Protein AF-A0A942MN82-F1 (afdb_monomer)

Radius of gyration: 26.05 Å; Cα contacts (8 Å, |Δi|>4): 324; chains: 1; bounding box: 58×43×84 Å

Mean predicted aligned error: 8.63 Å

Nearest PDB structures (foldseek):
  8x61-assembly1_C  TM=4.404E-01  e=5.348E-01  Escherichia coli K-12
  4k1p-assembly7_G  TM=2.004E-01  e=1.431E-02  Bacillus cereus
  6n1l-assembly1_A  TM=4.193E-01  e=3.615E+00  Borreliella burgdorferi B31

Secondary structure (DSSP, 8-state):
-EEEEEEEETTEEEEEEEPPHHHHHHHHHHHHHHHHHHHHHHHHHHHHHHHHHHHHHHHHHHHHHHH-----HHHHHHHHHHHHHHHHHHHHHHHHHHHHHHHHHHHHH-TTSHHHHHHHHHHHHHHHH-HHHHHHHHHHHHHHHT--S-SEEEEEEEEEETTTTEEEEEEEEEEEHHHHHHH--TT-HHHHHHHHTS-SEEEHHHHHHHHHHHHHHHHHHHHHHHHHHHHHHHHHHHHHHHHHGGG-SEEEEEEEEE-TT-TT-EEEEEEE--HHHHHHHHTTS---SSGGGSSSS--

Structure (mmCIF, N/CA/C/O backbone):
data_AF-A0A942MN82-F1
#
_entry.id   AF-A0A942MN82-F1
#
loop_
_atom_site.group_PDB
_atom_site.id
_atom_site.type_symbol
_atom_site.label_atom_id
_atom_site.label_alt_id
_atom_site.label_comp_id
_atom_site.label_asym_id
_atom_site.label_entity_id
_atom_site.label_seq_id
_atom_site.pdbx_PDB_ins_code
_atom_site.Cartn_x
_atom_site.Cartn_y
_atom_site.Cartn_z
_atom_site.occupancy
_atom_site.B_iso_or_equiv
_atom_site.auth_seq_id
_atom_site.auth_comp_id
_atom_site.auth_asym_id
_atom_site.auth_atom_id
_atom_site.pdbx_PDB_model_num
ATOM 1 N N . MET A 1 1 ? 13.467 7.870 -37.249 1.00 67.19 1 MET A N 1
ATOM 2 C CA . MET A 1 1 ? 14.014 8.354 -35.964 1.00 67.19 1 MET A CA 1
ATOM 3 C C . MET A 1 1 ? 14.994 7.306 -35.476 1.00 67.19 1 MET A C 1
ATOM 5 O O . MET A 1 1 ? 14.600 6.149 -35.380 1.00 67.19 1 MET A O 1
ATOM 9 N N . LYS A 1 2 ? 16.257 7.679 -35.279 1.00 83.06 2 LYS A N 1
ATOM 10 C CA . LYS A 1 2 ? 17.297 6.765 -34.803 1.00 83.06 2 LYS A CA 1
ATOM 11 C C . LYS A 1 2 ? 17.498 7.003 -33.301 1.00 83.06 2 LYS A C 1
ATOM 13 O O . LYS A 1 2 ? 17.875 8.121 -32.953 1.00 83.06 2 LYS A O 1
ATOM 18 N N . PRO A 1 3 ? 17.176 6.034 -32.429 1.00 92.00 3 PRO A N 1
ATOM 19 C CA . PRO A 1 3 ? 17.416 6.168 -30.998 1.00 92.00 3 PRO A CA 1
ATOM 20 C C . PRO A 1 3 ? 18.916 6.053 -30.714 1.00 92.00 3 PRO A C 1
ATOM 22 O O . PRO A 1 3 ? 19.574 5.125 -31.185 1.00 92.00 3 PRO A O 1
ATOM 25 N N . VAL A 1 4 ? 19.454 6.998 -29.952 1.00 94.25 4 VAL A N 1
ATOM 26 C CA . VAL A 1 4 ? 20.871 7.069 -29.580 1.00 94.25 4 VAL A CA 1
ATOM 27 C C . VAL A 1 4 ? 20.984 6.981 -28.067 1.00 94.25 4 VAL A C 1
ATOM 29 O O . VAL A 1 4 ? 20.321 7.737 -27.359 1.00 94.25 4 VAL A O 1
ATOM 32 N N . LEU A 1 5 ? 21.823 6.073 -27.572 1.00 95.06 5 LEU A N 1
ATOM 33 C CA . LEU A 1 5 ? 22.223 6.069 -26.170 1.00 95.06 5 LEU A CA 1
ATOM 34 C C . LEU A 1 5 ? 23.139 7.269 -25.925 1.00 95.06 5 LEU A C 1
ATOM 36 O O . LEU A 1 5 ? 24.126 7.450 -26.643 1.00 95.06 5 LEU A O 1
ATOM 40 N N . ALA A 1 6 ? 22.813 8.078 -24.925 1.00 94.50 6 ALA A N 1
ATOM 41 C CA . ALA A 1 6 ? 23.535 9.299 -24.620 1.00 94.50 6 ALA A CA 1
ATOM 42 C C . ALA A 1 6 ? 23.603 9.566 -23.110 1.00 94.50 6 ALA A C 1
ATOM 44 O O . ALA A 1 6 ? 22.870 8.971 -22.319 1.00 94.50 6 ALA A O 1
ATOM 45 N N . ALA A 1 7 ? 24.477 10.489 -22.722 1.00 94.12 7 ALA A N 1
ATOM 46 C CA . ALA A 1 7 ? 24.581 11.014 -21.366 1.00 94.12 7 ALA A CA 1
ATOM 47 C C . ALA A 1 7 ? 24.484 12.545 -21.388 1.00 94.12 7 ALA A C 1
ATOM 49 O O . ALA A 1 7 ? 25.087 13.197 -22.246 1.00 94.12 7 ALA A O 1
ATOM 50 N N . MET A 1 8 ? 23.725 13.120 -20.457 1.00 91.44 8 MET A N 1
ATOM 51 C CA . MET A 1 8 ? 23.617 14.565 -20.271 1.00 91.44 8 MET A CA 1
ATOM 52 C C . MET A 1 8 ? 24.533 15.012 -19.134 1.00 91.44 8 MET A C 1
ATOM 54 O O . MET A 1 8 ? 24.342 14.601 -17.996 1.00 91.44 8 MET A O 1
ATOM 58 N N . CYS A 1 9 ? 25.505 15.878 -19.409 1.00 89.69 9 CYS A N 1
ATOM 59 C CA . CYS A 1 9 ? 26.336 16.483 -18.366 1.00 89.69 9 CYS A CA 1
ATOM 60 C C . CYS A 1 9 ? 26.180 18.005 -18.428 1.00 89.69 9 CYS A C 1
ATOM 62 O O . CYS A 1 9 ? 26.682 18.668 -19.342 1.00 89.69 9 CYS A O 1
ATOM 64 N N . GLY A 1 10 ? 25.437 18.558 -17.467 1.00 86.44 10 GLY A N 1
ATOM 65 C CA . GLY A 1 10 ? 24.999 19.952 -17.498 1.00 86.44 10 GLY A CA 1
ATOM 66 C C . GLY A 1 10 ? 24.069 20.205 -18.686 1.00 86.44 10 GLY A C 1
ATOM 67 O O . GLY A 1 10 ? 22.981 19.644 -18.759 1.00 86.44 10 GLY A O 1
ATOM 68 N N . THR A 1 11 ? 24.501 21.044 -19.628 1.00 85.81 11 THR A N 1
ATOM 69 C CA . THR A 1 11 ? 23.759 21.363 -20.863 1.00 85.81 11 THR A CA 1
ATOM 70 C C . THR A 1 11 ? 24.285 20.629 -22.099 1.00 85.81 11 THR A C 1
ATOM 72 O O . THR A 1 11 ? 23.759 20.820 -23.196 1.00 85.81 11 THR A O 1
ATOM 75 N N . SER A 1 12 ? 25.320 19.800 -21.939 1.00 89.81 12 SER A N 1
ATOM 76 C CA . SER A 1 12 ? 25.977 19.094 -23.038 1.00 89.81 12 SER A CA 1
ATOM 77 C C . SER A 1 12 ? 25.465 17.660 -23.158 1.00 89.81 12 SER A C 1
ATOM 79 O O . SER A 1 12 ? 25.528 16.886 -22.200 1.00 89.81 12 SER A O 1
ATOM 81 N N . LEU A 1 13 ? 25.011 17.299 -24.362 1.00 91.19 13 LEU A N 1
ATOM 82 C CA . LEU A 1 13 ? 24.578 15.948 -24.719 1.00 91.19 13 LEU A CA 1
ATOM 83 C C . LEU A 1 13 ? 25.732 15.178 -25.375 1.00 91.19 13 LEU A C 1
ATOM 85 O O . LEU A 1 13 ? 26.187 15.543 -26.460 1.00 91.19 13 LEU A O 1
ATOM 89 N N . TYR A 1 14 ? 26.158 14.083 -24.751 1.00 92.69 14 TYR A N 1
ATOM 90 C CA . TYR A 1 14 ? 27.215 13.206 -25.254 1.00 92.69 14 TYR A CA 1
ATOM 91 C C . TYR A 1 14 ? 26.609 11.935 -25.844 1.00 92.69 14 TYR A C 1
ATOM 93 O O . TYR A 1 14 ? 26.026 11.122 -25.129 1.00 92.69 14 TYR A O 1
ATOM 101 N N . SER A 1 15 ? 26.737 11.763 -27.161 1.00 92.00 15 SER A N 1
ATOM 102 C CA . SER A 1 15 ? 26.302 10.551 -27.864 1.00 92.00 15 SER A CA 1
ATOM 103 C C . SER A 1 15 ? 27.303 9.417 -27.648 1.00 92.00 15 SER A C 1
ATOM 105 O O . SER A 1 15 ? 28.488 9.589 -27.924 1.00 92.00 15 SER A O 1
ATOM 107 N N . ILE A 1 16 ? 26.817 8.245 -27.238 1.00 93.44 16 ILE A N 1
ATOM 108 C CA . ILE A 1 16 ? 27.633 7.037 -27.056 1.00 93.44 16 ILE A CA 1
ATOM 109 C C . ILE A 1 16 ? 27.555 6.170 -28.313 1.00 93.44 16 ILE A C 1
ATOM 111 O O . ILE A 1 16 ? 28.565 5.949 -28.978 1.00 93.44 16 ILE A O 1
ATOM 115 N N . ARG A 1 17 ? 26.349 5.709 -28.677 1.00 94.50 17 ARG A N 1
ATOM 116 C CA . ARG A 1 17 ? 26.107 4.930 -29.904 1.00 94.50 17 ARG A CA 1
ATOM 117 C C . ARG A 1 17 ? 24.635 4.906 -30.310 1.00 94.50 17 ARG A C 1
ATOM 119 O O . ARG A 1 17 ? 23.745 5.091 -29.481 1.00 94.50 17 ARG A O 1
ATOM 126 N N . GLU A 1 18 ? 24.378 4.598 -31.580 1.00 94.06 18 GLU A N 1
ATOM 127 C CA . GLU A 1 18 ? 23.032 4.250 -32.050 1.00 94.06 18 GLU A CA 1
ATOM 128 C C . GLU A 1 18 ? 22.574 2.920 -31.416 1.00 94.06 18 GLU A C 1
ATOM 130 O O . GLU A 1 18 ? 23.350 1.963 -31.307 1.00 94.06 18 GLU A O 1
ATOM 135 N N . LEU A 1 19 ? 21.308 2.857 -30.996 1.00 93.75 19 LEU A N 1
ATOM 136 C CA . LEU A 1 19 ? 20.673 1.626 -30.532 1.00 93.75 19 LEU A CA 1
ATOM 137 C C . LEU A 1 19 ? 20.061 0.875 -31.712 1.00 93.75 19 LEU A C 1
ATOM 139 O O . LEU A 1 19 ? 19.331 1.450 -32.528 1.00 93.75 19 LEU A O 1
ATOM 143 N N . ALA A 1 20 ? 20.295 -0.436 -31.768 1.00 93.56 20 ALA A N 1
ATOM 144 C CA . ALA A 1 20 ? 19.589 -1.288 -32.713 1.00 93.56 20 ALA A CA 1
ATOM 145 C C . ALA A 1 20 ? 18.075 -1.268 -32.430 1.00 93.56 20 ALA A C 1
ATOM 147 O O . ALA A 1 20 ? 17.625 -1.044 -31.304 1.00 93.56 20 ALA A O 1
ATOM 148 N N . LYS A 1 21 ? 17.253 -1.554 -33.446 1.00 90.81 21 LYS A N 1
ATOM 149 C CA . LYS A 1 21 ? 15.786 -1.553 -33.299 1.00 90.81 21 LYS A CA 1
ATOM 150 C C . LYS A 1 21 ? 15.307 -2.505 -32.191 1.00 90.81 21 LYS A C 1
ATOM 152 O O . LYS A 1 21 ? 14.389 -2.170 -31.445 1.00 90.81 21 LYS A O 1
ATOM 157 N N . GLU A 1 22 ? 15.928 -3.674 -32.084 1.00 91.62 22 GLU A N 1
ATOM 158 C CA . GLU A 1 22 ? 15.616 -4.696 -31.074 1.00 91.62 22 GLU A CA 1
ATOM 159 C C . GLU A 1 22 ? 16.025 -4.256 -29.662 1.00 91.62 22 GLU A C 1
ATOM 161 O O . GLU A 1 22 ? 15.260 -4.429 -28.711 1.00 91.62 22 GLU A O 1
ATOM 166 N N . GLU A 1 23 ? 17.190 -3.613 -29.538 1.00 93.31 23 GLU A N 1
ATOM 167 C CA . GLU A 1 23 ? 17.664 -2.999 -28.296 1.00 93.31 23 GLU A CA 1
ATOM 168 C C . GLU A 1 23 ? 16.694 -1.918 -27.821 1.00 93.31 23 GLU A C 1
ATOM 170 O O . GLU A 1 23 ? 16.223 -1.962 -26.687 1.00 93.31 23 GLU A O 1
ATOM 175 N N . TYR A 1 24 ? 16.327 -0.990 -28.709 1.00 92.50 24 TYR A N 1
ATOM 176 C CA . TYR A 1 24 ? 15.387 0.072 -28.373 1.00 92.50 24 TYR A CA 1
ATOM 177 C C . TYR A 1 24 ? 14.018 -0.488 -27.974 1.00 92.50 24 TYR A C 1
ATOM 179 O O . TYR A 1 24 ? 13.467 -0.075 -26.962 1.00 92.50 24 TYR A O 1
ATOM 187 N N . THR A 1 25 ? 13.510 -1.494 -28.695 1.00 91.62 25 THR A N 1
ATOM 188 C CA . THR A 1 25 ? 12.233 -2.153 -28.360 1.00 91.62 25 THR A CA 1
ATOM 189 C C . THR A 1 25 ? 12.278 -2.807 -26.976 1.00 91.62 25 THR A C 1
ATOM 191 O O . THR A 1 25 ? 11.337 -2.679 -26.190 1.00 91.62 25 THR A O 1
ATOM 194 N N . THR A 1 26 ? 13.378 -3.491 -26.651 1.00 91.75 26 THR A N 1
ATOM 195 C CA . THR A 1 26 ? 13.582 -4.112 -25.334 1.00 91.75 26 THR A CA 1
ATOM 196 C C . THR A 1 26 ? 13.618 -3.055 -24.231 1.00 91.75 26 THR A C 1
ATOM 198 O O . THR A 1 26 ? 12.953 -3.218 -23.206 1.00 91.75 26 THR A O 1
ATOM 201 N N . LEU A 1 27 ? 14.331 -1.947 -24.460 1.00 92.31 27 LEU A N 1
ATOM 202 C CA . LEU A 1 27 ? 14.427 -0.832 -23.519 1.00 92.31 27 LEU A CA 1
ATOM 203 C C . LEU A 1 27 ? 13.065 -0.189 -23.252 1.00 92.31 27 LEU A C 1
ATOM 205 O O . LEU A 1 27 ? 12.659 -0.065 -22.099 1.00 92.31 27 LEU A O 1
ATOM 209 N N . THR A 1 28 ? 12.340 0.183 -24.309 1.00 91.75 28 THR A N 1
ATOM 210 C CA . THR A 1 28 ? 11.045 0.863 -24.183 1.00 91.75 28 THR A CA 1
ATOM 211 C C . THR A 1 28 ? 10.010 -0.023 -23.502 1.00 91.75 28 THR A C 1
ATOM 213 O O . THR A 1 28 ? 9.217 0.460 -22.696 1.00 91.75 28 THR A O 1
ATOM 216 N N . ASN A 1 29 ? 10.040 -1.334 -23.767 1.00 91.69 29 ASN A N 1
ATOM 217 C CA . ASN A 1 29 ? 9.180 -2.287 -23.070 1.00 91.69 29 ASN A CA 1
ATOM 218 C C . ASN A 1 29 ? 9.526 -2.358 -21.578 1.00 91.69 29 ASN A C 1
ATOM 220 O O . ASN A 1 29 ? 8.621 -2.334 -20.746 1.00 91.69 29 ASN A O 1
ATOM 224 N N . ALA A 1 30 ? 10.814 -2.398 -21.227 1.00 91.88 30 ALA A N 1
ATOM 225 C CA . ALA A 1 30 ? 11.244 -2.384 -19.833 1.00 91.88 30 ALA A CA 1
ATOM 226 C C . ALA A 1 30 ? 10.832 -1.081 -19.122 1.00 91.88 30 ALA A C 1
ATOM 228 O O . ALA A 1 30 ? 10.284 -1.139 -18.023 1.00 91.88 30 ALA A O 1
ATOM 229 N N . PHE A 1 31 ? 11.007 0.080 -19.763 1.00 93.31 31 PHE A N 1
ATOM 230 C CA . PHE A 1 31 ? 10.575 1.378 -19.225 1.00 93.31 31 PHE A CA 1
ATOM 231 C C . PHE A 1 31 ? 9.069 1.423 -18.991 1.00 93.31 31 PHE A C 1
ATOM 233 O O . PHE A 1 31 ? 8.622 1.820 -17.915 1.00 93.31 31 PHE A O 1
ATOM 240 N N . TYR A 1 32 ? 8.284 0.966 -19.968 1.00 91.19 32 TYR A N 1
ATOM 241 C CA . TYR A 1 32 ? 6.833 0.906 -19.849 1.00 91.19 32 TYR A CA 1
ATOM 242 C C . TYR A 1 32 ? 6.396 0.082 -18.632 1.00 91.19 32 TYR A C 1
ATOM 244 O O . TYR A 1 32 ? 5.573 0.537 -17.837 1.00 91.19 32 TYR A O 1
ATOM 252 N N . GLN A 1 33 ? 6.970 -1.109 -18.449 1.00 89.50 33 GLN A N 1
ATOM 253 C CA . GLN A 1 33 ? 6.604 -1.964 -17.322 1.00 89.50 33 GLN A CA 1
ATOM 254 C C . GLN A 1 33 ? 7.101 -1.418 -15.976 1.00 89.50 33 GLN A C 1
ATOM 256 O O . GLN A 1 33 ? 6.374 -1.515 -14.990 1.00 89.50 33 GLN A O 1
ATOM 261 N N . LEU A 1 34 ? 8.288 -0.800 -15.926 1.00 90.31 34 LEU A N 1
ATOM 262 C CA . LEU A 1 34 ? 8.795 -0.130 -14.721 1.00 90.31 34 LEU A CA 1
ATOM 263 C C . LEU A 1 34 ? 7.891 1.029 -14.292 1.00 90.31 34 LEU A C 1
ATOM 265 O O . LEU A 1 34 ? 7.562 1.142 -13.114 1.00 90.31 34 LEU A O 1
ATOM 269 N N . ASN A 1 35 ? 7.450 1.859 -15.239 1.00 89.75 35 ASN A N 1
ATOM 270 C CA . ASN A 1 35 ? 6.532 2.965 -14.961 1.00 89.75 35 ASN A CA 1
ATOM 271 C C . ASN A 1 35 ? 5.178 2.450 -14.469 1.00 89.75 35 ASN A C 1
ATOM 273 O O . ASN A 1 35 ? 4.682 2.903 -13.442 1.00 89.75 35 ASN A O 1
ATOM 277 N N . LYS A 1 36 ? 4.628 1.430 -15.136 1.00 88.56 36 LYS A N 1
ATOM 278 C CA . LYS A 1 36 ? 3.383 0.782 -14.710 1.00 88.56 36 LYS A CA 1
ATOM 279 C C . LYS A 1 36 ? 3.500 0.173 -13.306 1.00 88.56 36 LYS A C 1
ATOM 281 O O . LYS A 1 36 ? 2.562 0.249 -12.512 1.00 88.56 36 LYS A O 1
ATOM 286 N N . PHE A 1 37 ? 4.645 -0.426 -12.980 1.00 88.81 37 PHE A N 1
ATOM 287 C CA . PHE A 1 37 ? 4.924 -0.905 -11.630 1.00 88.81 37 PHE A CA 1
ATOM 288 C C . PHE A 1 37 ? 4.971 0.251 -10.623 1.00 88.81 37 PHE A C 1
ATOM 290 O O . PHE A 1 37 ? 4.304 0.173 -9.592 1.00 88.81 37 PHE A O 1
ATOM 297 N N . ALA A 1 38 ? 5.689 1.333 -10.918 1.00 88.94 38 ALA A N 1
ATOM 298 C CA . ALA A 1 38 ? 5.777 2.494 -10.035 1.00 88.94 38 ALA A CA 1
ATOM 299 C C . ALA A 1 38 ? 4.403 3.130 -9.768 1.00 88.94 38 ALA A C 1
ATOM 301 O O . ALA A 1 38 ? 4.077 3.414 -8.616 1.00 88.94 38 ALA A O 1
ATOM 302 N N . GLU A 1 39 ? 3.558 3.254 -10.795 1.00 88.62 39 GLU A N 1
ATOM 303 C CA . GLU A 1 39 ? 2.157 3.673 -10.654 1.00 88.62 39 GLU A CA 1
ATOM 304 C C . GLU A 1 39 ? 1.387 2.746 -9.704 1.00 88.62 39 GLU A C 1
ATOM 306 O O . GLU A 1 39 ? 0.703 3.210 -8.794 1.00 88.62 39 GLU A O 1
ATOM 311 N N . SER A 1 40 ? 1.550 1.424 -9.841 1.00 85.44 40 SER A N 1
ATOM 312 C CA . SER A 1 40 ? 0.894 0.463 -8.940 1.00 85.44 40 SER A CA 1
ATOM 313 C C . SER A 1 40 ? 1.358 0.584 -7.481 1.00 85.44 40 SER A C 1
ATOM 315 O O . SER A 1 40 ? 0.578 0.347 -6.559 1.00 85.44 40 SER A O 1
ATOM 317 N N . GLN A 1 41 ? 2.608 1.003 -7.253 1.00 90.88 41 GLN A N 1
ATOM 318 C CA . GLN A 1 41 ? 3.170 1.187 -5.914 1.00 90.88 41 GLN A CA 1
ATOM 319 C C . GLN A 1 41 ? 2.646 2.438 -5.202 1.00 90.88 41 GLN A C 1
ATOM 321 O O . GLN A 1 41 ? 2.760 2.515 -3.977 1.00 90.88 41 GLN A O 1
ATOM 326 N N . GLN A 1 42 ? 2.036 3.389 -5.915 1.00 92.94 42 GLN A N 1
ATOM 327 C CA . GLN A 1 42 ? 1.467 4.593 -5.303 1.00 92.94 42 GLN A CA 1
ATOM 328 C C . GLN A 1 42 ? 0.395 4.245 -4.266 1.00 92.94 42 GLN A C 1
ATOM 330 O O . GLN A 1 42 ? 0.380 4.822 -3.184 1.00 92.94 42 GLN A O 1
ATOM 335 N N . LEU A 1 43 ? -0.458 3.251 -4.539 1.00 95.31 43 LEU A N 1
ATOM 336 C CA . LEU A 1 43 ? -1.487 2.823 -3.585 1.00 95.31 43 LEU A CA 1
ATOM 337 C C . LEU A 1 43 ? -0.878 2.232 -2.312 1.00 95.31 43 LEU A C 1
ATOM 339 O O . LEU A 1 43 ? -1.328 2.554 -1.217 1.00 95.31 43 LEU A O 1
ATOM 343 N N . TYR A 1 44 ? 0.180 1.428 -2.437 1.00 96.00 44 TYR A N 1
ATOM 344 C CA . TYR A 1 44 ? 0.921 0.931 -1.278 1.00 96.00 44 TYR A CA 1
ATOM 345 C C . TYR A 1 44 ? 1.554 2.078 -0.473 1.00 96.00 44 TYR A C 1
ATOM 347 O O . TYR A 1 44 ? 1.463 2.104 0.754 1.00 96.00 44 TYR A O 1
ATOM 355 N N . GLN A 1 45 ? 2.155 3.064 -1.148 1.00 95.56 45 GLN A N 1
ATOM 356 C CA . GLN A 1 45 ? 2.701 4.250 -0.483 1.00 95.56 45 GLN A CA 1
ATOM 357 C C . GLN A 1 45 ? 1.609 5.042 0.244 1.00 95.56 45 GLN A C 1
ATOM 359 O O . GLN A 1 45 ? 1.819 5.456 1.379 1.00 95.56 45 GLN A O 1
ATOM 364 N N . MET A 1 46 ? 0.428 5.201 -0.358 1.00 97.62 46 MET A N 1
ATOM 365 C CA . MET A 1 46 ? -0.709 5.853 0.292 1.00 97.62 46 MET A CA 1
ATOM 366 C C . MET A 1 46 ? -1.189 5.080 1.526 1.00 97.62 46 MET A C 1
ATOM 368 O O . MET A 1 46 ? -1.512 5.713 2.530 1.00 97.62 46 MET A O 1
ATOM 372 N N . VAL A 1 47 ? -1.206 3.739 1.500 1.00 97.75 47 VAL A N 1
ATOM 373 C CA . VAL A 1 47 ? -1.474 2.938 2.709 1.00 97.75 47 VAL A CA 1
ATOM 374 C C . VAL A 1 47 ? -0.466 3.281 3.799 1.00 97.75 47 VAL A C 1
ATOM 376 O O . VAL A 1 47 ? -0.871 3.592 4.918 1.00 97.75 47 VAL A O 1
ATOM 379 N N . LYS A 1 48 ? 0.830 3.264 3.467 1.00 97.44 48 LYS A N 1
ATOM 380 C CA . LYS A 1 48 ? 1.896 3.550 4.427 1.00 97.44 48 LYS A CA 1
ATOM 381 C C . LYS A 1 48 ? 1.770 4.957 5.016 1.00 97.44 48 LYS A C 1
ATOM 383 O O . LYS A 1 48 ? 1.812 5.099 6.226 1.00 97.44 48 LYS A O 1
ATOM 388 N N . LEU A 1 49 ? 1.524 5.971 4.187 1.00 98.19 49 LEU A N 1
ATOM 389 C CA . LEU A 1 49 ? 1.321 7.348 4.650 1.00 98.19 49 LEU A CA 1
ATOM 390 C C . LEU A 1 49 ? 0.126 7.471 5.605 1.00 98.19 49 LEU A C 1
ATOM 392 O O . LEU A 1 49 ? 0.206 8.190 6.594 1.00 98.19 49 LEU A O 1
ATOM 396 N N . ASN A 1 50 ? -0.975 6.761 5.339 1.00 98.25 50 ASN A N 1
ATOM 397 C CA . ASN A 1 50 ? -2.128 6.761 6.244 1.00 98.25 50 ASN A CA 1
ATOM 398 C C . ASN A 1 50 ? -1.831 6.028 7.554 1.00 98.25 50 ASN A C 1
ATOM 400 O O . ASN A 1 50 ? -2.265 6.472 8.614 1.00 98.25 50 ASN A O 1
ATOM 404 N N . TYR A 1 51 ? -1.087 4.926 7.490 1.00 97.94 51 TYR A N 1
ATOM 405 C CA . TYR A 1 51 ? -0.619 4.218 8.674 1.00 97.94 51 TYR A CA 1
ATOM 406 C C . TYR A 1 51 ? 0.302 5.098 9.530 1.00 97.94 51 TYR A C 1
ATOM 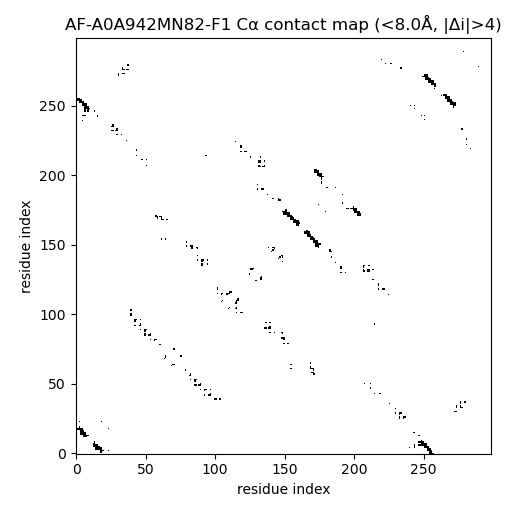408 O O . TYR A 1 51 ? 0.044 5.263 10.722 1.00 97.94 51 TYR A O 1
ATOM 416 N N . ASP A 1 52 ? 1.320 5.706 8.919 1.00 97.56 52 ASP A N 1
ATOM 417 C CA . ASP A 1 52 ? 2.278 6.589 9.588 1.00 97.56 52 ASP A CA 1
ATOM 418 C C . ASP A 1 52 ? 1.545 7.782 10.222 1.00 97.56 52 ASP A C 1
ATOM 420 O O . ASP A 1 52 ? 1.752 8.068 11.399 1.00 97.56 52 ASP A O 1
ATOM 424 N N . ALA A 1 53 ? 0.583 8.387 9.515 1.00 97.69 53 ALA A N 1
ATOM 425 C CA . ALA A 1 53 ? -0.235 9.475 10.051 1.00 97.69 53 ALA A CA 1
ATOM 426 C C . ALA A 1 53 ? -1.052 9.067 11.293 1.00 97.69 53 ALA A C 1
ATOM 428 O O . ALA A 1 53 ? -1.188 9.864 12.222 1.00 97.69 53 ALA A O 1
ATOM 429 N N . ILE A 1 54 ? -1.573 7.831 11.352 1.00 95.38 54 ILE A N 1
ATOM 430 C CA . ILE A 1 54 ? -2.225 7.309 12.566 1.00 95.38 54 ILE A CA 1
ATOM 431 C C . ILE A 1 54 ? -1.211 7.239 13.710 1.00 95.38 54 ILE A C 1
ATOM 433 O O . ILE A 1 54 ? -1.493 7.740 14.797 1.00 95.38 54 ILE A O 1
ATOM 437 N N . GLN A 1 55 ? -0.033 6.652 13.482 1.00 94.12 55 GLN A N 1
ATOM 438 C CA . GLN A 1 55 ? 0.987 6.518 14.529 1.00 94.12 55 GLN A CA 1
ATOM 439 C C . GLN A 1 55 ? 1.459 7.887 15.034 1.00 94.12 55 GLN A C 1
ATOM 441 O O . GLN A 1 55 ? 1.516 8.120 16.242 1.00 94.12 55 GLN A O 1
ATOM 446 N N . GLU A 1 56 ? 1.736 8.814 14.118 1.00 94.69 56 GLU A N 1
ATOM 447 C CA . GLU A 1 56 ? 2.138 10.185 14.426 1.00 94.69 56 GLU A CA 1
ATOM 448 C C . GLU A 1 56 ? 1.070 10.917 15.238 1.00 94.69 56 GLU A C 1
ATOM 450 O O . GLU A 1 56 ? 1.399 11.567 16.231 1.00 94.69 56 GLU A O 1
ATOM 455 N N . ALA A 1 57 ? -0.210 10.783 14.875 1.00 93.50 57 ALA A N 1
ATOM 456 C CA . ALA A 1 57 ? -1.307 11.382 15.627 1.00 93.50 57 ALA A CA 1
ATOM 457 C C . ALA A 1 57 ? -1.398 10.811 17.049 1.00 93.50 57 ALA A C 1
ATOM 459 O O . ALA A 1 57 ? -1.519 11.573 18.012 1.00 93.50 57 ALA A O 1
ATOM 460 N N . LEU A 1 58 ? -1.279 9.489 17.206 1.00 90.88 58 LEU A N 1
ATOM 461 C CA . LEU A 1 58 ? -1.326 8.848 18.520 1.00 90.88 58 LEU A CA 1
ATOM 462 C C . LEU A 1 58 ? -0.169 9.297 19.418 1.00 90.88 58 LEU A C 1
ATOM 464 O O . LEU A 1 58 ? -0.393 9.649 20.578 1.00 90.88 58 LEU A O 1
ATOM 468 N N . ILE A 1 59 ? 1.049 9.355 18.873 1.00 89.81 59 ILE A N 1
ATOM 469 C CA . ILE A 1 59 ? 2.237 9.850 19.581 1.00 89.81 59 ILE A CA 1
ATOM 470 C C . ILE A 1 59 ? 2.065 11.327 19.940 1.00 89.81 59 ILE A C 1
ATOM 472 O O . ILE A 1 59 ? 2.272 11.707 21.092 1.00 89.81 59 ILE A O 1
ATOM 476 N N . LYS A 1 60 ? 1.641 12.161 18.985 1.00 90.94 60 LYS A N 1
ATOM 477 C CA . LYS A 1 60 ? 1.400 13.595 19.190 1.00 90.94 60 LYS A CA 1
ATOM 478 C C . LYS A 1 60 ? 0.441 13.831 20.351 1.00 90.94 60 LYS A C 1
ATOM 480 O O . LYS A 1 60 ? 0.746 14.621 21.242 1.00 90.94 60 LYS A O 1
ATOM 485 N N . TYR A 1 61 ? -0.704 13.156 20.363 1.00 90.00 61 TYR A N 1
ATOM 486 C CA . TYR A 1 61 ? -1.697 13.332 21.420 1.00 90.00 61 TYR A CA 1
ATOM 487 C C . TYR A 1 61 ? -1.237 12.796 22.767 1.00 90.00 61 TYR A C 1
ATOM 489 O O . TYR A 1 61 ? -1.523 13.405 23.799 1.00 90.00 61 TYR A O 1
ATOM 497 N N . CYS A 1 62 ? -0.467 11.712 22.755 1.00 86.50 62 CYS A N 1
ATOM 498 C CA . CYS A 1 62 ? 0.180 11.198 23.944 1.00 86.50 62 CYS A CA 1
ATOM 499 C C . CYS A 1 62 ? 1.140 12.237 24.551 1.00 86.50 62 CYS A C 1
ATOM 501 O O . CYS A 1 62 ? 0.973 12.611 25.709 1.00 86.50 62 CYS A O 1
ATOM 503 N N . VAL A 1 63 ? 2.051 12.808 23.752 1.00 85.19 63 VAL A N 1
ATOM 504 C CA . VAL A 1 63 ? 2.990 13.863 24.184 1.00 85.19 63 VAL A CA 1
ATOM 505 C C . VAL A 1 63 ? 2.254 15.096 24.706 1.00 85.19 63 VAL A C 1
ATOM 507 O O . VAL A 1 63 ? 2.607 15.637 25.755 1.00 85.19 63 VAL A O 1
ATOM 510 N N . GLN A 1 64 ? 1.203 15.534 24.011 1.00 85.81 64 GLN A N 1
ATOM 511 C CA . GLN A 1 64 ? 0.398 16.664 24.469 1.00 85.81 64 GLN A CA 1
ATOM 512 C C . GLN A 1 64 ? -0.254 16.375 25.828 1.00 85.81 64 GLN A C 1
ATOM 514 O O . GLN A 1 64 ? -0.392 17.287 26.645 1.00 85.81 64 GLN A O 1
ATOM 519 N N . TYR A 1 65 ? -0.696 15.140 26.085 1.00 82.88 65 TYR A N 1
ATOM 520 C CA . TYR A 1 65 ? -1.260 14.758 27.383 1.00 82.88 65 TYR A CA 1
ATOM 521 C C . TYR A 1 65 ? -0.205 14.788 28.496 1.00 82.88 65 TYR A C 1
ATOM 523 O O . TYR A 1 65 ? -0.497 15.239 29.601 1.00 82.88 65 TYR A O 1
ATOM 531 N N . CYS A 1 66 ? 1.037 14.391 28.205 1.00 80.38 66 CYS A N 1
ATOM 532 C CA . CYS A 1 66 ? 2.150 14.498 29.157 1.00 80.38 66 CYS A CA 1
ATOM 533 C C . CYS A 1 66 ? 2.419 15.947 29.574 1.00 80.38 66 CYS A C 1
ATOM 535 O O . CYS A 1 66 ? 2.709 16.219 30.735 1.00 80.38 66 CYS A O 1
ATOM 537 N N . GLN A 1 67 ? 2.350 16.870 28.613 1.00 82.88 67 GLN A N 1
ATOM 538 C CA . GLN A 1 67 ? 2.626 18.292 28.833 1.00 82.88 67 GLN A CA 1
ATOM 539 C C . GLN A 1 67 ? 1.480 19.002 29.558 1.00 82.88 67 GLN A C 1
ATOM 541 O O . GLN A 1 67 ? 1.713 19.923 30.338 1.00 82.88 67 GLN A O 1
ATOM 546 N N . ASN A 1 68 ? 0.245 18.580 29.296 1.00 81.31 68 ASN A N 1
ATOM 547 C CA . ASN A 1 68 ? -0.943 19.085 29.959 1.00 81.31 68 ASN A CA 1
ATOM 548 C C . ASN A 1 68 ? -1.957 17.949 30.109 1.00 81.31 68 ASN A C 1
ATOM 550 O O . ASN A 1 68 ? -2.617 17.571 29.137 1.00 81.31 68 ASN A O 1
ATOM 554 N N . SER A 1 69 ? -2.099 17.441 31.332 1.00 77.62 69 SER A N 1
ATOM 555 C CA . SER A 1 69 ? -3.017 16.347 31.656 1.00 77.62 69 SER A CA 1
ATOM 556 C C . SER A 1 69 ? -4.483 16.782 31.725 1.00 77.62 69 SER A C 1
ATOM 558 O O . SER A 1 69 ? -5.363 15.930 31.850 1.00 77.62 69 SER A O 1
ATOM 560 N N . VAL A 1 70 ? -4.775 18.086 31.625 1.00 80.06 70 VAL A N 1
ATOM 561 C CA . VAL A 1 70 ? -6.152 18.577 31.544 1.00 80.06 70 VAL A CA 1
ATOM 562 C C . VAL A 1 70 ? -6.746 18.160 30.200 1.00 80.06 70 VAL A C 1
ATOM 564 O O . VAL A 1 70 ? -6.343 18.633 29.132 1.00 80.06 70 VAL A O 1
ATOM 567 N N . MET A 1 71 ? -7.719 17.256 30.276 1.00 75.25 71 MET A N 1
ATOM 568 C CA . MET A 1 71 ? -8.522 16.797 29.150 1.00 75.25 71 MET A CA 1
ATOM 569 C C . MET A 1 71 ? -9.894 17.451 29.238 1.00 75.25 71 MET A C 1
ATOM 571 O O . MET A 1 71 ? -10.797 16.940 29.898 1.00 75.25 71 MET A O 1
ATOM 575 N N . ASP A 1 72 ? -10.028 18.618 28.612 1.00 84.44 72 ASP A N 1
ATOM 576 C CA . ASP A 1 72 ? -11.335 19.226 28.414 1.00 84.44 72 ASP A CA 1
ATOM 577 C C . ASP A 1 72 ? -12.080 18.556 27.251 1.00 84.44 72 ASP A C 1
ATOM 579 O O . ASP A 1 72 ? -11.508 17.844 26.417 1.00 84.44 72 ASP A O 1
ATOM 583 N N . TRP A 1 73 ? -13.395 18.759 27.228 1.00 84.69 73 TRP A N 1
ATOM 584 C CA . TRP A 1 73 ? -14.253 18.157 26.216 1.00 84.69 73 TRP A CA 1
ATOM 585 C C . TRP A 1 73 ? -13.849 18.529 24.775 1.00 84.69 73 TRP A C 1
ATOM 587 O O . TRP A 1 73 ? -13.711 17.610 23.967 1.00 84.69 73 TRP A O 1
ATOM 597 N N . PRO A 1 74 ? -13.568 19.808 24.435 1.00 89.62 74 PRO A N 1
ATOM 598 C CA . PRO A 1 74 ? -13.158 20.178 23.078 1.00 89.62 74 PRO A CA 1
ATOM 599 C C . PRO A 1 74 ? -11.891 19.462 22.600 1.00 89.62 74 PRO A C 1
ATOM 601 O O . PRO A 1 74 ? -11.804 19.048 21.443 1.00 89.62 74 PRO A O 1
ATOM 604 N N . ARG A 1 75 ? -10.900 19.284 23.482 1.00 86.12 75 ARG A N 1
ATOM 605 C CA . ARG A 1 75 ? -9.670 18.566 23.147 1.00 86.12 75 ARG A CA 1
ATOM 606 C C . ARG A 1 75 ? -9.925 17.086 22.901 1.00 86.12 75 ARG A C 1
ATOM 608 O O . ARG A 1 75 ? -9.403 16.544 21.928 1.00 86.12 75 ARG A O 1
ATOM 615 N N . ILE A 1 76 ? -10.725 16.446 23.756 1.00 85.25 76 ILE A N 1
ATOM 616 C CA . ILE A 1 76 ? -11.131 15.047 23.579 1.00 85.25 76 ILE A CA 1
ATOM 617 C C . ILE A 1 76 ? -11.855 14.889 22.238 1.00 85.25 76 ILE A C 1
ATOM 619 O O . ILE A 1 76 ? -11.472 14.044 21.432 1.00 85.25 76 ILE A O 1
ATOM 623 N N . GLU A 1 77 ? -12.846 15.735 21.961 1.00 88.62 77 GLU A N 1
ATOM 624 C CA . GLU A 1 77 ? -13.627 15.699 20.724 1.00 88.62 77 GLU A CA 1
ATOM 625 C C . GLU A 1 77 ? -12.741 15.856 19.480 1.00 88.62 77 GLU A C 1
ATOM 627 O O . GLU A 1 77 ? -12.846 15.067 18.538 1.00 88.62 77 GLU A O 1
ATOM 632 N N . HIS A 1 78 ? -11.795 16.801 19.501 1.00 90.94 78 HIS A N 1
ATOM 633 C CA . HIS A 1 78 ? -10.830 16.965 18.415 1.00 90.94 78 HIS A CA 1
ATOM 634 C C . HIS A 1 78 ? -9.957 15.714 18.225 1.00 90.94 78 HIS A C 1
ATOM 636 O O . HIS A 1 78 ? -9.705 15.305 17.090 1.00 90.94 78 HIS A O 1
ATOM 642 N N . MET A 1 79 ? -9.473 15.103 19.311 1.00 90.56 79 MET A N 1
ATOM 643 C CA . MET A 1 79 ? -8.682 13.868 19.243 1.00 90.56 79 MET A CA 1
ATOM 644 C C . MET A 1 79 ? -9.487 12.724 18.621 1.00 90.56 79 MET A C 1
ATOM 646 O O . MET A 1 79 ? -8.996 12.048 17.719 1.00 90.56 79 MET A O 1
ATOM 650 N N . PHE A 1 80 ? -10.735 12.536 19.057 1.00 90.25 80 PHE A N 1
ATOM 651 C CA . PHE A 1 80 ? -11.629 11.527 18.491 1.00 90.25 80 PHE A CA 1
ATOM 652 C C . PHE A 1 80 ? -11.882 11.756 17.004 1.00 90.25 80 PHE A C 1
ATOM 654 O O . PHE A 1 80 ? -11.827 10.801 16.229 1.00 90.25 80 PHE A O 1
ATOM 661 N N . LEU A 1 81 ? -12.155 12.997 16.596 1.00 92.62 81 LEU A N 1
ATOM 662 C CA . LEU A 1 81 ? -12.421 13.328 15.199 1.00 92.62 81 LEU A CA 1
ATOM 663 C C . LEU A 1 81 ? -11.207 13.037 14.308 1.00 92.62 81 LEU A C 1
ATOM 665 O O . LEU A 1 81 ? -11.359 12.416 13.255 1.00 92.62 81 LEU A O 1
ATOM 669 N N . ASP A 1 82 ? -10.010 13.452 14.730 1.00 95.06 82 ASP A N 1
ATOM 670 C CA . ASP A 1 82 ? -8.791 13.253 13.944 1.00 95.06 82 ASP A CA 1
ATOM 671 C C . ASP A 1 82 ? -8.439 11.764 13.818 1.00 95.06 82 ASP A C 1
ATOM 673 O O . ASP A 1 82 ? -8.254 11.259 12.710 1.00 95.06 82 ASP A O 1
ATOM 677 N N . VAL A 1 83 ? -8.448 11.022 14.933 1.00 93.38 83 VAL A N 1
ATOM 678 C CA . VAL A 1 83 ? -8.151 9.580 14.920 1.00 93.38 83 VAL A CA 1
ATOM 679 C C . VAL A 1 83 ? -9.178 8.817 14.076 1.00 93.38 83 VAL A C 1
ATOM 681 O O . VAL A 1 83 ? -8.787 7.987 13.255 1.00 93.38 83 VAL A O 1
ATOM 684 N N . ASN A 1 84 ? -10.475 9.125 14.199 1.00 92.75 84 ASN A N 1
ATOM 685 C CA . ASN A 1 84 ? -11.512 8.518 13.358 1.00 92.75 84 ASN A CA 1
ATOM 686 C C . ASN A 1 84 ? -11.273 8.772 11.870 1.00 92.75 84 ASN A C 1
ATOM 688 O O . ASN A 1 84 ? -11.329 7.836 11.071 1.00 92.75 84 ASN A O 1
ATOM 692 N N . ARG A 1 85 ? -10.983 10.024 11.496 1.00 95.81 85 ARG A N 1
ATOM 693 C CA . ARG A 1 85 ? -10.682 10.407 10.112 1.00 95.81 85 ARG A CA 1
ATOM 694 C C . ARG A 1 85 ? -9.495 9.614 9.565 1.00 95.81 85 ARG A C 1
ATOM 696 O O . ARG A 1 85 ? -9.574 9.082 8.461 1.00 95.81 85 ARG A O 1
ATOM 703 N N . LEU A 1 86 ? -8.408 9.526 10.329 1.00 96.69 86 LEU A N 1
ATOM 704 C CA . LEU A 1 86 ? -7.191 8.830 9.911 1.00 96.69 86 LEU A CA 1
ATOM 705 C C . LEU A 1 86 ? -7.418 7.319 9.764 1.00 96.69 86 LEU A C 1
ATOM 707 O O . LEU A 1 86 ? -7.024 6.738 8.752 1.00 96.69 86 LEU A O 1
ATOM 711 N N . ILE A 1 87 ? -8.122 6.689 10.710 1.00 95.62 87 ILE A N 1
ATOM 712 C CA . ILE A 1 87 ? -8.474 5.265 10.620 1.00 95.62 87 ILE A CA 1
ATOM 713 C C . ILE A 1 87 ? -9.407 5.010 9.434 1.00 95.62 87 ILE A C 1
ATOM 715 O O . ILE A 1 87 ? -9.178 4.070 8.676 1.00 95.62 87 ILE A O 1
ATOM 719 N N . LEU A 1 88 ? -10.421 5.850 9.211 1.00 95.44 88 LEU A N 1
ATOM 720 C CA . LEU A 1 88 ? -11.327 5.714 8.069 1.00 95.44 88 LEU A CA 1
ATOM 721 C C . LEU A 1 88 ? -10.574 5.786 6.732 1.00 95.44 88 LEU A C 1
ATOM 723 O O . LEU A 1 88 ? -10.843 4.994 5.819 1.00 95.44 88 LEU A O 1
ATOM 727 N N . ASN A 1 89 ? -9.605 6.698 6.629 1.00 96.81 89 ASN A N 1
ATOM 728 C CA . ASN A 1 89 ? -8.755 6.809 5.450 1.00 96.81 89 ASN A CA 1
ATOM 729 C C . ASN A 1 89 ? -7.896 5.554 5.265 1.00 96.81 89 ASN A C 1
ATOM 731 O O . ASN A 1 89 ? -7.877 5.005 4.162 1.00 96.81 89 ASN A O 1
ATOM 735 N N . PHE A 1 90 ? -7.260 5.050 6.331 1.00 97.88 90 PHE A N 1
ATOM 736 C CA . PHE A 1 90 ? -6.488 3.804 6.298 1.00 97.88 90 PHE A CA 1
ATOM 737 C C . PHE A 1 90 ? -7.336 2.606 5.845 1.00 97.88 90 PHE A C 1
ATOM 739 O O . PHE A 1 90 ? -6.948 1.897 4.917 1.00 97.88 90 PHE A O 1
ATOM 746 N N . LEU A 1 91 ? -8.522 2.413 6.434 1.00 96.81 91 LEU A N 1
ATOM 747 C CA . LEU A 1 91 ? -9.453 1.341 6.062 1.00 96.81 91 LEU A CA 1
ATOM 748 C C . LEU A 1 91 ? -9.841 1.420 4.580 1.00 96.81 91 LEU A C 1
ATOM 750 O O . LEU A 1 91 ? -9.915 0.401 3.888 1.00 96.81 91 LEU A O 1
ATOM 754 N N . SER A 1 92 ? -10.068 2.635 4.082 1.00 96.19 92 SER A N 1
ATOM 755 C CA . SER A 1 92 ? -10.443 2.870 2.690 1.00 96.19 92 SER A CA 1
ATOM 756 C C . SER A 1 92 ? -9.292 2.567 1.732 1.00 96.19 92 SER A C 1
ATOM 758 O O . SER A 1 92 ? -9.478 1.799 0.788 1.00 96.19 92 SER A O 1
ATOM 760 N N . ILE A 1 93 ? -8.097 3.113 1.984 1.00 97.19 93 ILE A N 1
ATOM 761 C CA . ILE A 1 93 ? -6.948 2.933 1.090 1.00 97.19 93 ILE A CA 1
ATOM 762 C C . ILE A 1 93 ? -6.398 1.504 1.122 1.00 97.19 93 ILE A C 1
ATOM 764 O O . ILE A 1 93 ? -6.004 0.993 0.077 1.00 97.19 93 ILE A O 1
ATOM 768 N N . PHE A 1 94 ? -6.450 0.825 2.275 1.00 96.12 94 PHE A N 1
ATOM 769 C CA . PHE A 1 94 ? -6.142 -0.603 2.388 1.00 96.12 94 PHE A CA 1
ATOM 770 C C . PHE A 1 94 ? -6.974 -1.417 1.397 1.00 96.12 94 PHE A C 1
ATOM 772 O O . PHE A 1 94 ? -6.436 -2.218 0.630 1.00 96.12 94 PHE A O 1
ATOM 779 N N . ARG A 1 95 ? -8.290 -1.175 1.369 1.00 95.81 95 ARG A N 1
ATOM 780 C CA . ARG A 1 95 ? -9.183 -1.896 0.467 1.00 95.81 95 ARG A CA 1
ATOM 781 C C . ARG A 1 95 ? -8.888 -1.578 -0.997 1.00 95.81 95 ARG A C 1
ATOM 783 O O . ARG A 1 95 ? -8.777 -2.498 -1.804 1.00 95.81 95 ARG A O 1
ATOM 790 N N . THR A 1 96 ? -8.714 -0.297 -1.314 1.00 96.38 96 THR A N 1
ATOM 791 C CA . THR A 1 96 ? -8.366 0.157 -2.665 1.00 96.38 96 THR A CA 1
ATOM 792 C C . THR A 1 96 ? -7.070 -0.487 -3.154 1.00 96.38 96 THR A C 1
ATOM 794 O O . THR A 1 96 ? -7.017 -0.946 -4.292 1.00 96.38 96 THR A O 1
ATOM 797 N N . PHE A 1 97 ? -6.045 -0.586 -2.301 1.00 97.12 97 PHE A N 1
ATOM 798 C CA . PHE A 1 97 ? -4.793 -1.263 -2.631 1.00 97.12 97 PHE A CA 1
ATOM 799 C C . PHE A 1 97 ? -5.015 -2.729 -3.020 1.00 97.12 97 PHE A C 1
ATOM 801 O O . PHE A 1 97 ? -4.490 -3.159 -4.049 1.00 97.12 97 PHE A O 1
ATOM 808 N N . LEU A 1 98 ? -5.806 -3.486 -2.253 1.00 96.94 98 LEU A N 1
ATOM 809 C CA . LEU A 1 98 ? -6.087 -4.889 -2.574 1.00 96.94 98 LEU A CA 1
ATOM 810 C C . LEU A 1 98 ? -6.856 -5.033 -3.892 1.00 96.94 98 LEU A C 1
ATOM 812 O O . LEU A 1 98 ? -6.451 -5.811 -4.752 1.00 96.94 98 LEU A O 1
ATOM 816 N N . ASP A 1 99 ? -7.927 -4.256 -4.070 1.00 96.31 99 ASP A N 1
ATOM 817 C CA . ASP A 1 99 ? -8.791 -4.336 -5.253 1.00 96.31 99 ASP A CA 1
ATOM 818 C C . ASP A 1 99 ? -8.036 -3.957 -6.539 1.00 96.31 99 ASP A C 1
ATOM 820 O O . ASP A 1 99 ? -8.140 -4.638 -7.564 1.00 96.31 99 ASP A O 1
ATOM 824 N N . HIS A 1 100 ? -7.227 -2.895 -6.489 1.00 95.88 100 HIS A N 1
ATOM 825 C CA . HIS A 1 100 ? -6.421 -2.472 -7.632 1.00 95.88 100 HIS A CA 1
ATOM 826 C C . HIS A 1 100 ? -5.270 -3.432 -7.919 1.00 95.88 100 HIS A C 1
ATOM 828 O O . HIS A 1 100 ? -4.998 -3.703 -9.089 1.00 95.88 100 HIS A O 1
ATOM 834 N N . SER A 1 101 ? -4.613 -3.965 -6.884 1.00 95.69 101 SER A N 1
ATOM 835 C CA . SER A 1 101 ? -3.592 -5.004 -7.045 1.00 95.69 101 SER A CA 1
ATOM 836 C C . SER A 1 101 ? -4.184 -6.234 -7.737 1.00 95.69 101 SER A C 1
ATOM 838 O O . SER A 1 101 ? -3.646 -6.684 -8.750 1.00 95.69 101 SER A O 1
ATOM 840 N N . GLU A 1 102 ? -5.349 -6.712 -7.282 1.00 96.50 102 GLU A N 1
ATOM 841 C CA . GLU A 1 102 ? -6.055 -7.842 -7.895 1.00 96.50 102 GLU A CA 1
ATOM 842 C C . GLU A 1 102 ? -6.380 -7.575 -9.371 1.00 96.50 102 GLU A C 1
ATOM 844 O O . GLU A 1 102 ? -6.064 -8.386 -10.247 1.00 96.50 102 GLU A O 1
ATOM 849 N N . ALA A 1 103 ? -6.984 -6.420 -9.666 1.00 95.06 103 ALA A N 1
ATOM 850 C CA . ALA A 1 103 ? -7.359 -6.038 -11.023 1.00 95.06 103 ALA A CA 1
ATOM 851 C C . ALA A 1 103 ? -6.139 -5.877 -11.943 1.00 95.06 103 ALA A C 1
ATOM 853 O O . ALA A 1 103 ? -6.173 -6.316 -13.097 1.00 95.06 103 ALA A O 1
ATOM 854 N N . SER A 1 104 ? -5.057 -5.278 -11.440 1.00 93.06 104 SER A N 1
ATOM 855 C CA . SER A 1 104 ? -3.817 -5.060 -12.187 1.00 93.06 104 SER A CA 1
ATOM 856 C C . SER A 1 104 ? -3.143 -6.382 -12.546 1.00 93.06 104 SER A C 1
ATOM 858 O O . SER A 1 104 ? -2.844 -6.613 -13.721 1.00 93.06 104 SER A O 1
ATOM 860 N N . ILE A 1 105 ? -2.995 -7.291 -11.575 1.00 93.94 105 ILE A N 1
ATOM 861 C CA . ILE A 1 105 ? -2.396 -8.617 -11.787 1.00 93.94 105 ILE A CA 1
ATOM 862 C C . ILE A 1 105 ? -3.258 -9.433 -12.752 1.00 93.94 105 ILE A C 1
ATOM 864 O O . ILE A 1 105 ? -2.748 -9.989 -13.725 1.00 93.94 105 ILE A O 1
ATOM 868 N N . LYS A 1 106 ? -4.583 -9.441 -12.559 1.00 94.94 106 LYS A N 1
ATOM 869 C CA . LYS A 1 106 ? -5.519 -10.135 -13.454 1.00 94.94 106 LYS A CA 1
ATOM 870 C C . LYS A 1 106 ? -5.442 -9.616 -14.889 1.00 94.94 106 LYS A C 1
ATOM 872 O O . LYS A 1 106 ? -5.485 -10.412 -15.822 1.00 94.94 106 LYS A O 1
ATOM 877 N N . LYS A 1 107 ? -5.331 -8.297 -15.077 1.00 92.44 107 LYS A N 1
ATOM 878 C CA . LYS A 1 107 ? -5.198 -7.667 -16.399 1.00 92.44 107 LYS A CA 1
ATOM 879 C C . LYS A 1 107 ? -3.825 -7.925 -17.029 1.00 92.44 107 LYS A C 1
ATOM 881 O O . LYS A 1 107 ? -3.747 -8.045 -18.245 1.00 92.44 107 LYS A O 1
ATOM 886 N N . GLY A 1 108 ? -2.761 -7.966 -16.226 1.00 89.62 108 GLY A N 1
ATOM 887 C CA . GLY A 1 108 ? -1.382 -8.146 -16.687 1.00 89.62 108 GLY A CA 1
ATOM 888 C C . GLY A 1 108 ? -1.021 -9.589 -17.038 1.00 89.62 108 GLY A C 1
ATOM 889 O O . GLY A 1 108 ? -0.391 -9.813 -18.066 1.00 89.62 108 GLY A O 1
ATOM 890 N N . HIS A 1 109 ? -1.446 -10.553 -16.219 1.00 91.88 109 HIS A N 1
ATOM 891 C CA . HIS A 1 109 ? -1.040 -11.960 -16.339 1.00 91.88 109 HIS A CA 1
ATOM 892 C C . HIS A 1 109 ? -2.194 -12.894 -16.724 1.00 91.88 109 HIS A C 1
ATOM 894 O O . HIS A 1 109 ? -1.966 -14.008 -17.185 1.00 91.88 109 HIS A O 1
ATOM 900 N N . GLY A 1 110 ? -3.443 -12.453 -16.559 1.00 94.81 110 GLY A N 1
ATOM 901 C CA . GLY A 1 110 ? -4.629 -13.285 -16.749 1.00 94.81 110 GLY A CA 1
ATOM 902 C C . GLY A 1 110 ? -5.069 -13.991 -15.463 1.00 94.81 110 GLY A C 1
ATOM 903 O O . GLY A 1 110 ? -4.296 -14.191 -14.527 1.00 94.81 110 GLY A O 1
ATOM 904 N N . LYS A 1 111 ? -6.348 -14.380 -15.422 1.00 95.19 111 LYS A N 1
ATOM 905 C CA . LYS A 1 111 ? -7.005 -14.993 -14.249 1.00 95.19 111 LYS A CA 1
ATOM 906 C C . LYS A 1 111 ? -6.488 -16.394 -13.890 1.00 95.19 111 LYS A C 1
ATOM 908 O O . LYS A 1 111 ? -6.673 -16.829 -12.763 1.00 95.19 111 LYS A O 1
ATOM 913 N N . ASP A 1 112 ? -5.876 -17.088 -14.845 1.00 95.88 112 ASP A N 1
ATOM 914 C CA . ASP A 1 112 ? -5.385 -18.462 -14.677 1.00 95.88 112 ASP A CA 1
ATOM 915 C C . ASP A 1 112 ? -3.860 -18.498 -14.448 1.00 95.88 112 ASP A C 1
ATOM 917 O O . ASP A 1 112 ? -3.262 -19.570 -14.375 1.00 95.88 112 ASP A O 1
ATOM 921 N N . SER A 1 113 ? -3.226 -17.323 -14.334 1.00 96.25 113 SER A N 1
ATOM 922 C CA . SER A 1 113 ? -1.784 -17.188 -14.119 1.00 96.25 113 SER A CA 1
ATOM 923 C C . SER A 1 113 ? -1.356 -17.592 -12.711 1.00 96.25 113 SER A C 1
ATOM 925 O O . SER A 1 113 ? -2.124 -17.497 -11.749 1.00 96.25 113 SER A O 1
ATOM 927 N N . ASN A 1 114 ? -0.090 -17.998 -12.582 1.00 95.25 114 ASN A N 1
ATOM 928 C CA . ASN A 1 114 ? 0.504 -18.299 -11.283 1.00 95.25 114 ASN A CA 1
ATOM 929 C C . ASN A 1 114 ? 0.528 -17.047 -10.390 1.00 95.25 114 ASN A C 1
ATOM 931 O O . ASN A 1 114 ? 0.125 -17.113 -9.238 1.00 95.25 114 ASN A O 1
ATOM 935 N N . GLN A 1 115 ? 0.880 -15.886 -10.948 1.00 94.56 115 GLN A N 1
ATOM 936 C CA . GLN A 1 115 ? 0.920 -14.603 -10.241 1.00 94.56 115 GLN A CA 1
ATOM 937 C C . GLN A 1 115 ? -0.443 -14.240 -9.637 1.00 94.56 115 GLN A C 1
ATOM 939 O O . GLN A 1 115 ? -0.525 -13.837 -8.476 1.00 94.56 115 GLN A O 1
ATOM 944 N N . PHE A 1 116 ? -1.527 -14.405 -10.408 1.00 96.81 116 PHE A N 1
ATOM 945 C CA . PHE A 1 116 ? -2.878 -14.148 -9.908 1.00 96.81 116 PHE A CA 1
ATOM 946 C C . PHE A 1 116 ? -3.266 -15.136 -8.809 1.00 96.81 116 PHE A C 1
ATOM 948 O O . PHE A 1 116 ? -3.785 -14.719 -7.775 1.00 96.81 116 PHE A O 1
ATOM 955 N N . ARG A 1 117 ? -2.975 -16.429 -9.000 1.00 96.81 117 ARG A N 1
ATOM 956 C CA . ARG A 1 117 ? -3.248 -17.462 -7.995 1.00 96.81 117 ARG A CA 1
ATOM 957 C C . ARG A 1 117 ? -2.508 -17.181 -6.690 1.00 96.81 117 ARG A C 1
ATOM 959 O O . ARG A 1 117 ? -3.154 -17.069 -5.661 1.00 96.81 117 ARG A O 1
ATOM 966 N N . GLN A 1 118 ? -1.199 -16.950 -6.749 1.00 95.31 118 GLN A N 1
ATOM 967 C CA . GLN A 1 118 ? -0.382 -16.643 -5.577 1.00 95.31 118 GLN A CA 1
ATOM 968 C C . GLN A 1 118 ? -0.894 -15.403 -4.822 1.00 95.31 118 GLN A C 1
ATOM 970 O O . GLN A 1 118 ? -0.894 -15.396 -3.593 1.00 95.31 118 GLN A O 1
ATOM 975 N N . PHE A 1 119 ? -1.339 -14.354 -5.528 1.00 96.56 119 PHE A N 1
ATOM 976 C CA . PHE A 1 119 ? -1.931 -13.171 -4.890 1.00 96.56 119 PHE A CA 1
ATOM 977 C C . PHE A 1 119 ? -3.258 -13.494 -4.181 1.00 96.56 119 PHE A C 1
ATOM 979 O O . PHE A 1 119 ? -3.516 -13.011 -3.077 1.00 96.56 119 PHE A O 1
ATOM 986 N N . LYS A 1 120 ? -4.122 -14.308 -4.799 1.00 97.25 120 LYS A N 1
ATOM 987 C CA . LYS A 1 120 ? -5.378 -14.733 -4.167 1.00 97.25 120 LYS A CA 1
ATOM 988 C C . LYS A 1 120 ? -5.124 -15.644 -2.976 1.00 97.25 120 LYS A C 1
ATOM 990 O O . LYS A 1 120 ? -5.793 -15.463 -1.962 1.00 97.25 120 LYS A O 1
ATOM 995 N N . ASP A 1 121 ? -4.173 -16.562 -3.092 1.00 96.88 121 ASP A N 1
ATOM 996 C CA . ASP A 1 121 ? -3.829 -17.519 -2.046 1.00 96.88 121 ASP A CA 1
ATOM 997 C C . ASP A 1 121 ? -3.340 -16.784 -0.796 1.00 96.88 121 ASP A C 1
ATOM 999 O O . ASP A 1 121 ? -3.912 -17.001 0.265 1.00 96.88 121 ASP A O 1
ATOM 1003 N N . VAL A 1 122 ? -2.412 -15.821 -0.917 1.00 96.25 122 VAL A N 1
ATOM 1004 C CA . VAL A 1 122 ? -1.930 -15.049 0.248 1.00 96.25 122 VAL A CA 1
ATOM 1005 C C . VAL A 1 122 ? -3.044 -14.225 0.908 1.00 96.25 122 VAL A C 1
ATOM 1007 O O . VAL A 1 122 ? -3.170 -14.200 2.131 1.00 96.25 122 VAL A O 1
ATOM 1010 N N . CYS A 1 123 ? -3.910 -13.578 0.117 1.00 96.19 123 CYS A N 1
ATOM 1011 C CA . CYS A 1 123 ? -5.019 -12.794 0.667 1.00 96.19 123 CYS A CA 1
ATOM 1012 C C . CYS A 1 123 ? -6.047 -13.693 1.365 1.00 96.19 123 CYS A C 1
ATOM 1014 O O . CYS A 1 123 ? -6.607 -13.315 2.395 1.00 96.19 123 CYS A O 1
ATOM 1016 N N . THR A 1 124 ? -6.304 -14.871 0.792 1.00 96.88 124 THR A N 1
ATOM 1017 C CA . THR A 1 124 ? -7.229 -15.866 1.345 1.00 96.88 124 THR A CA 1
ATOM 1018 C C . THR A 1 124 ? -6.651 -16.477 2.611 1.00 96.88 124 THR A C 1
ATOM 1020 O O . THR A 1 124 ? -7.355 -16.557 3.605 1.00 96.88 124 THR A O 1
ATOM 1023 N N . GLU A 1 125 ? -5.362 -16.813 2.626 1.00 97.00 125 GLU A N 1
ATOM 1024 C CA . GLU A 1 125 ? -4.664 -17.336 3.798 1.00 97.00 125 GLU A CA 1
ATOM 1025 C C . GLU A 1 125 ? -4.749 -16.368 4.982 1.00 97.00 125 GLU A C 1
ATOM 1027 O O . GLU A 1 125 ? -5.118 -16.778 6.082 1.00 97.00 125 GLU A O 1
ATOM 1032 N N . PHE A 1 126 ? -4.474 -15.077 4.769 1.00 96.62 126 PHE A N 1
ATOM 1033 C CA . PHE A 1 126 ? -4.595 -14.075 5.832 1.00 96.62 126 PHE A CA 1
ATOM 1034 C C . PHE A 1 126 ? -6.036 -13.899 6.300 1.00 96.62 126 PHE A C 1
ATOM 1036 O O . PHE A 1 126 ? -6.284 -13.783 7.499 1.00 96.62 126 PHE A O 1
ATOM 1043 N N . TYR A 1 127 ? -7.004 -13.927 5.384 1.00 95.75 127 TYR A N 1
ATOM 1044 C CA . TYR A 1 127 ? -8.411 -13.876 5.762 1.00 95.75 127 TYR A CA 1
ATOM 1045 C C . TYR A 1 127 ? -8.843 -15.139 6.526 1.00 95.75 127 TYR A C 1
ATOM 1047 O O . TYR A 1 127 ? -9.529 -15.055 7.536 1.00 95.75 127 TYR A O 1
ATOM 1055 N N . ASP A 1 128 ? -8.429 -16.331 6.136 1.00 95.12 128 ASP A N 1
ATOM 1056 C CA . ASP A 1 128 ? -8.908 -17.557 6.776 1.00 95.12 128 ASP A CA 1
ATOM 1057 C C . ASP A 1 128 ? -8.202 -17.842 8.108 1.00 95.12 128 ASP A C 1
ATOM 1059 O O . ASP A 1 128 ? -8.811 -18.419 9.016 1.00 95.12 128 ASP A O 1
ATOM 1063 N N . ASN A 1 129 ? -6.972 -17.352 8.288 1.00 96.06 129 ASN A N 1
ATOM 1064 C CA . ASN A 1 129 ? -6.148 -17.703 9.446 1.00 96.06 129 ASN A CA 1
ATOM 1065 C C . ASN A 1 129 ? -5.889 -16.560 10.438 1.00 96.06 129 ASN A C 1
ATOM 1067 O O . ASN A 1 129 ? -5.587 -16.857 11.593 1.00 96.06 129 ASN A O 1
ATOM 1071 N N . ASP A 1 130 ? -6.047 -15.284 10.063 1.00 96.94 130 ASP A N 1
ATOM 1072 C CA . ASP A 1 130 ? -5.769 -14.159 10.966 1.00 96.94 130 ASP A CA 1
ATOM 1073 C C . ASP A 1 130 ? -7.019 -13.345 11.331 1.00 96.94 130 ASP A C 1
ATOM 1075 O O . ASP A 1 130 ? -7.730 -12.790 10.486 1.00 96.94 130 ASP A O 1
ATOM 1079 N N . PHE A 1 131 ? -7.275 -13.236 12.637 1.00 96.50 131 PHE A N 1
ATOM 1080 C CA . PHE A 1 131 ? -8.400 -12.463 13.155 1.00 96.50 131 PHE A CA 1
ATOM 1081 C C . PHE A 1 131 ? -8.295 -10.973 12.808 1.00 96.50 131 PHE A C 1
ATOM 1083 O O . PHE A 1 131 ? -9.287 -10.390 12.376 1.00 96.50 131 PHE A O 1
ATOM 1090 N N . SER A 1 132 ? -7.124 -10.353 12.989 1.00 96.94 132 SER A N 1
ATOM 1091 C CA . SER A 1 132 ? -6.935 -8.912 12.773 1.00 96.94 132 SER A CA 1
ATOM 1092 C C . SER A 1 132 ? -7.199 -8.543 11.320 1.00 96.94 132 SER A C 1
ATOM 1094 O O . SER A 1 132 ? -7.894 -7.563 11.053 1.00 96.94 132 SER A O 1
ATOM 1096 N N . TYR A 1 133 ? -6.701 -9.353 10.384 1.00 96.94 133 TYR A N 1
ATOM 1097 C CA . TYR A 1 133 ? -6.924 -9.160 8.958 1.00 96.94 133 TYR A CA 1
ATOM 1098 C C . TYR A 1 133 ? -8.405 -9.268 8.602 1.00 96.94 133 TYR A C 1
ATOM 1100 O O . TYR A 1 133 ? -8.954 -8.331 8.016 1.00 96.94 133 TYR A O 1
ATOM 1108 N N . ARG A 1 134 ? -9.094 -10.342 9.022 1.00 96.31 134 ARG A N 1
ATOM 1109 C CA . ARG A 1 134 ? -10.554 -10.462 8.832 1.00 96.31 134 ARG A CA 1
ATOM 1110 C C . ARG A 1 134 ? -11.317 -9.294 9.422 1.00 96.31 134 ARG A C 1
ATOM 1112 O O . ARG A 1 134 ? -12.234 -8.765 8.791 1.00 96.31 134 ARG A O 1
ATOM 1119 N N . PHE A 1 135 ? -10.970 -8.941 10.653 1.00 96.06 135 PHE A N 1
ATOM 1120 C CA . PHE A 1 135 ? -11.678 -7.939 11.416 1.00 96.06 135 PHE A CA 1
ATOM 1121 C C . PHE A 1 135 ? -11.556 -6.576 10.745 1.00 96.06 135 PHE A C 1
ATOM 1123 O O . PHE A 1 135 ? -12.582 -6.006 10.400 1.00 96.06 135 PHE A O 1
ATOM 1130 N N . ILE A 1 136 ? -10.344 -6.106 10.440 1.00 96.19 136 ILE A N 1
ATOM 1131 C CA . ILE A 1 136 ? -10.104 -4.833 9.740 1.00 96.19 136 ILE A CA 1
ATOM 1132 C C . ILE A 1 136 ? -10.737 -4.821 8.343 1.00 96.19 136 ILE A C 1
ATOM 1134 O O . ILE A 1 136 ? -11.345 -3.825 7.944 1.00 96.19 136 ILE A O 1
ATOM 1138 N N . TYR A 1 137 ? -10.664 -5.940 7.617 1.00 95.50 137 TYR A N 1
ATOM 1139 C CA . TYR A 1 137 ? -11.310 -6.085 6.314 1.00 95.50 137 TYR A CA 1
ATOM 1140 C C . TYR A 1 137 ? -12.818 -5.824 6.393 1.00 95.50 137 TYR A C 1
ATOM 1142 O O . TYR A 1 137 ? -13.377 -5.115 5.555 1.00 95.50 137 TYR A O 1
ATOM 1150 N N . LYS A 1 138 ? -13.493 -6.373 7.409 1.00 94.88 138 LYS A N 1
ATOM 1151 C CA . LYS A 1 138 ? -14.931 -6.162 7.631 1.00 94.88 138 LYS A CA 1
ATOM 1152 C C . LYS A 1 138 ? -15.242 -4.837 8.321 1.00 94.88 138 LYS A C 1
ATOM 1154 O O . LYS A 1 138 ? -16.281 -4.245 8.037 1.00 94.88 138 LYS A O 1
ATOM 1159 N N . LEU A 1 139 ? -14.331 -4.335 9.148 1.00 94.00 139 LEU A N 1
ATOM 1160 C CA . LEU A 1 139 ? -14.458 -3.065 9.854 1.00 94.00 139 LEU A CA 1
ATOM 1161 C C . LEU A 1 139 ? -14.577 -1.899 8.881 1.00 94.00 139 LEU A C 1
ATOM 1163 O O . LEU A 1 139 ? -15.333 -0.969 9.127 1.00 94.00 139 LEU A O 1
ATOM 1167 N N . ARG A 1 140 ? -13.903 -1.974 7.732 1.00 92.62 140 ARG A N 1
ATOM 1168 C CA . ARG A 1 140 ? -14.082 -1.017 6.637 1.00 92.62 140 ARG A CA 1
ATOM 1169 C C . ARG A 1 140 ? -15.546 -0.901 6.205 1.00 92.62 140 ARG A C 1
ATOM 1171 O O . ARG A 1 140 ? -16.014 0.205 5.963 1.00 92.62 140 ARG A O 1
ATOM 1178 N N . ASN A 1 141 ? -16.277 -2.011 6.111 1.00 92.44 141 ASN A N 1
ATOM 1179 C CA . ASN A 1 141 ? -17.687 -1.978 5.711 1.00 92.44 141 ASN A CA 1
ATOM 1180 C C . ASN A 1 141 ? -18.568 -1.378 6.810 1.00 92.44 141 ASN A C 1
ATOM 1182 O O . ASN A 1 141 ? -19.436 -0.567 6.503 1.00 92.44 141 ASN A O 1
ATOM 1186 N N . TYR A 1 142 ? -18.307 -1.719 8.075 1.00 92.69 142 TYR A N 1
ATOM 1187 C CA . TYR A 1 142 ? -18.932 -1.044 9.216 1.00 92.69 142 TYR A CA 1
ATOM 1188 C C . TYR A 1 142 ? -18.699 0.473 9.151 1.00 92.69 142 TYR A C 1
ATOM 1190 O O . TYR A 1 142 ? -19.647 1.254 9.204 1.00 92.69 142 TYR A O 1
ATOM 1198 N N . ALA A 1 143 ? -17.442 0.881 8.954 1.00 91.00 143 ALA A N 1
ATOM 1199 C CA . ALA A 1 143 ? -17.023 2.277 8.950 1.00 91.00 143 ALA A CA 1
ATOM 1200 C C . ALA A 1 143 ? -17.668 3.109 7.828 1.00 91.00 143 ALA A C 1
ATOM 1202 O O . ALA A 1 143 ? -17.827 4.319 7.954 1.00 91.00 143 ALA A O 1
ATOM 1203 N N . GLN A 1 144 ? -18.046 2.461 6.725 1.00 86.81 144 GLN A N 1
ATOM 1204 C CA . GLN A 1 144 ? -18.685 3.114 5.585 1.00 86.81 144 GLN A CA 1
ATOM 1205 C C . GLN A 1 144 ? -20.210 3.176 5.660 1.00 86.81 144 GLN A C 1
ATOM 1207 O O . GLN A 1 144 ? -20.805 4.030 5.005 1.00 86.81 144 GLN A O 1
ATOM 1212 N N . HIS A 1 145 ? -20.847 2.264 6.394 1.00 85.56 145 HIS A N 1
ATOM 1213 C CA . HIS A 1 145 ? -22.302 2.095 6.340 1.00 85.56 145 HIS A CA 1
ATOM 1214 C C . HIS A 1 145 ? -23.007 2.308 7.680 1.00 85.56 145 HIS A C 1
ATOM 1216 O O . HIS A 1 145 ? -24.204 2.581 7.678 1.00 85.56 145 HIS A O 1
ATOM 1222 N N . CYS A 1 146 ? -22.292 2.195 8.801 1.00 86.81 146 CYS A N 1
ATOM 1223 C CA . CYS A 1 146 ? -22.904 2.124 10.126 1.00 86.81 146 CYS A CA 1
ATOM 1224 C C . CYS A 1 146 ? -22.418 3.222 11.071 1.00 86.81 146 CYS A C 1
ATOM 1226 O O . CYS A 1 146 ? -23.237 3.930 11.652 1.00 86.81 146 CYS A O 1
ATOM 1228 N N . GLY A 1 147 ? -21.105 3.373 11.256 1.00 84.25 147 GLY A N 1
ATOM 1229 C CA . GLY A 1 147 ? -20.587 4.272 12.286 1.00 84.25 147 GLY A CA 1
ATOM 1230 C C . GLY A 1 147 ? -19.089 4.508 12.202 1.00 84.25 147 GLY A C 1
ATOM 1231 O O . GLY A 1 147 ? -18.392 3.878 11.420 1.00 84.25 147 GLY A O 1
ATOM 1232 N N . MET A 1 148 ? -18.586 5.433 13.014 1.00 84.81 148 MET A N 1
ATOM 1233 C CA . MET A 1 148 ? -17.169 5.797 13.009 1.00 84.81 148 MET A CA 1
ATOM 1234 C C . MET A 1 148 ? -16.288 4.714 13.647 1.00 84.81 148 MET A C 1
ATOM 1236 O O . MET A 1 148 ? -16.754 3.992 14.533 1.00 84.81 148 MET A O 1
ATOM 1240 N N . PRO A 1 149 ? -15.020 4.582 13.213 1.00 74.44 149 PRO A N 1
ATOM 1241 C CA . PRO A 1 149 ? -14.180 3.467 13.604 1.00 74.44 149 PRO A CA 1
ATOM 1242 C C . PRO A 1 149 ? -13.459 3.614 14.968 1.00 74.44 149 PRO A C 1
ATOM 1244 O O . PRO A 1 149 ? -12.434 2.974 15.193 1.00 74.44 149 PRO A O 1
ATOM 1247 N N . VAL A 1 150 ? -13.953 4.456 15.876 1.00 80.31 150 VAL A N 1
ATOM 1248 C CA . VAL A 1 150 ? -13.425 4.631 17.237 1.00 80.31 150 VAL A CA 1
ATOM 1249 C C . VAL A 1 150 ? -14.581 4.904 18.188 1.00 80.31 150 VAL A C 1
ATOM 1251 O O . VAL A 1 150 ? -15.304 5.882 18.004 1.00 80.31 150 VAL A O 1
ATOM 1254 N N . GLY A 1 151 ? -14.707 4.072 19.225 1.00 77.31 151 GLY A N 1
ATOM 1255 C CA . GLY A 1 151 ? -15.704 4.226 20.288 1.00 77.31 151 GLY A CA 1
ATOM 1256 C C . GLY A 1 151 ? -15.147 4.828 21.581 1.00 77.31 151 GLY A C 1
ATOM 1257 O O . GLY A 1 151 ? -15.868 5.526 22.285 1.00 77.31 151 GLY A O 1
ATOM 1258 N N . ASN A 1 152 ? -13.866 4.600 21.900 1.00 83.19 152 ASN A N 1
ATOM 1259 C CA . ASN A 1 152 ? -13.223 5.160 23.092 1.00 83.19 152 ASN A CA 1
ATOM 1260 C C . ASN A 1 152 ? -11.718 5.439 22.881 1.00 83.19 152 ASN A C 1
ATOM 1262 O O . ASN A 1 152 ? -11.060 4.768 22.083 1.00 83.19 152 ASN A O 1
ATOM 1266 N N . LEU A 1 153 ? -11.176 6.403 23.626 1.00 84.56 153 LEU A N 1
ATOM 1267 C CA . LEU A 1 153 ? -9.757 6.731 23.719 1.00 84.56 153 LEU A CA 1
ATOM 1268 C C . LEU A 1 153 ? -9.311 6.594 25.177 1.00 84.56 153 LEU A C 1
ATOM 1270 O O . LEU A 1 153 ? -9.850 7.257 26.060 1.00 84.56 153 LEU A O 1
ATOM 1274 N N . GLU A 1 154 ? -8.295 5.776 25.428 1.00 83.69 154 GLU A N 1
ATOM 1275 C CA . GLU A 1 154 ? -7.681 5.652 26.751 1.00 83.69 154 GLU A CA 1
ATOM 1276 C C . GLU A 1 154 ? -6.277 6.239 26.713 1.00 83.69 154 GLU A C 1
ATOM 1278 O O . GLU A 1 154 ? -5.441 5.816 25.910 1.00 83.69 154 GLU A O 1
ATOM 1283 N N . VAL A 1 155 ? -6.000 7.187 27.606 1.00 79.94 155 VAL A N 1
ATOM 1284 C CA . VAL A 1 155 ? -4.637 7.659 27.847 1.00 79.94 155 VAL A CA 1
ATOM 1285 C C . VAL A 1 155 ? -4.149 7.069 29.157 1.00 79.94 155 VAL A C 1
ATOM 1287 O O . VAL A 1 155 ? -4.756 7.288 30.204 1.00 79.94 155 VAL A O 1
ATOM 1290 N N . SER A 1 156 ? -3.038 6.342 29.110 1.00 76.12 156 SER A N 1
ATOM 1291 C CA . SER A 1 156 ? -2.414 5.760 30.295 1.00 76.12 156 SER A CA 1
ATOM 1292 C C . SER A 1 156 ? -0.978 6.245 30.461 1.00 76.12 156 SER A C 1
ATOM 1294 O O . SER A 1 156 ? -0.286 6.558 29.492 1.00 76.12 156 SER A O 1
ATOM 1296 N N . SER A 1 157 ? -0.536 6.301 31.715 1.00 74.94 157 SER A N 1
ATOM 1297 C CA . SER A 1 157 ? 0.827 6.648 32.113 1.00 74.94 157 SER A CA 1
ATOM 1298 C C . SER A 1 157 ? 1.370 5.501 32.956 1.00 74.94 157 SER A C 1
ATOM 1300 O O . SER A 1 157 ? 0.816 5.198 34.012 1.00 74.94 157 SER A O 1
ATOM 1302 N N . LYS A 1 158 ? 2.437 4.849 32.500 1.00 74.12 158 LYS A N 1
ATOM 1303 C CA . LYS A 1 158 ? 3.102 3.758 33.211 1.00 74.12 158 LYS A CA 1
ATOM 1304 C C . LYS A 1 158 ? 4.514 4.181 33.593 1.00 74.12 158 LYS A C 1
ATOM 1306 O O . LYS A 1 158 ? 5.318 4.517 32.731 1.00 74.12 158 LYS A O 1
ATOM 1311 N N . LEU A 1 159 ? 4.826 4.126 34.884 1.00 74.38 159 LEU A N 1
ATOM 1312 C CA . LEU A 1 159 ? 6.194 4.287 35.375 1.00 74.38 159 LEU A CA 1
ATOM 1313 C C . LEU A 1 159 ? 7.023 3.084 34.886 1.00 74.38 159 LEU A C 1
ATOM 1315 O O . LEU A 1 159 ? 6.672 1.943 35.195 1.00 74.38 159 LEU A O 1
ATOM 1319 N N . ILE A 1 160 ? 8.071 3.320 34.096 1.00 75.44 160 ILE A N 1
ATOM 1320 C CA . ILE A 1 160 ? 8.968 2.258 33.609 1.00 75.44 160 ILE A CA 1
ATOM 1321 C C . ILE A 1 160 ? 10.200 2.149 34.501 1.00 75.44 160 ILE A C 1
ATOM 1323 O O . ILE A 1 160 ? 10.612 1.040 34.830 1.00 75.44 160 ILE A O 1
ATOM 1327 N N . GLU A 1 161 ? 10.752 3.281 34.937 1.00 73.31 161 GLU A N 1
ATOM 1328 C CA . GLU A 1 161 ? 11.946 3.310 35.780 1.00 73.31 161 GLU A CA 1
ATOM 1329 C C . GLU A 1 161 ? 11.679 4.200 37.008 1.00 73.31 161 GLU A C 1
ATOM 1331 O O . GLU A 1 161 ? 11.741 5.430 36.904 1.00 73.31 161 GLU A O 1
ATOM 1336 N N . PRO A 1 162 ? 11.340 3.608 38.174 1.00 62.81 162 PRO A N 1
ATOM 1337 C CA . PRO A 1 162 ? 10.978 4.362 39.374 1.00 62.81 162 PRO A CA 1
ATOM 1338 C C . PRO A 1 162 ? 12.080 5.308 39.849 1.00 62.81 162 PRO A C 1
ATOM 1340 O O . PRO A 1 162 ? 11.796 6.440 40.240 1.00 62.81 162 PRO A O 1
ATOM 1343 N N . ASP A 1 163 ? 13.333 4.867 39.737 1.00 72.81 163 ASP A N 1
ATOM 1344 C CA . ASP A 1 163 ? 14.505 5.608 40.204 1.00 72.81 163 ASP A CA 1
ATOM 1345 C C . ASP A 1 163 ? 14.839 6.808 39.308 1.00 72.81 163 ASP A C 1
ATOM 1347 O O . ASP A 1 163 ? 15.318 7.834 39.791 1.00 72.81 163 ASP A O 1
ATOM 1351 N N . ARG A 1 164 ? 14.530 6.720 38.007 1.00 69.31 164 ARG A N 1
ATOM 1352 C CA . ARG A 1 164 ? 14.702 7.826 37.049 1.00 69.31 164 ARG A CA 1
ATOM 1353 C C . ARG A 1 164 ? 13.434 8.642 36.817 1.00 69.31 164 ARG A C 1
ATOM 1355 O O . ARG A 1 164 ? 13.471 9.616 36.069 1.00 69.31 164 ARG A O 1
ATOM 1362 N N . LYS A 1 165 ? 12.324 8.272 37.470 1.00 68.50 165 LYS A N 1
ATOM 1363 C CA . LYS A 1 165 ? 10.978 8.827 37.239 1.00 68.50 165 LYS A CA 1
ATOM 1364 C C . LYS A 1 165 ? 10.563 8.776 35.764 1.00 68.50 165 LYS A C 1
ATOM 1366 O O . LYS A 1 165 ? 9.802 9.625 35.298 1.00 68.50 165 LYS A O 1
ATOM 1371 N N . GLU A 1 166 ? 11.052 7.784 35.026 1.00 70.06 166 GLU A N 1
ATOM 1372 C CA . GLU A 1 166 ? 10.718 7.638 33.617 1.00 70.06 166 GLU A CA 1
ATOM 1373 C C . GLU A 1 166 ? 9.297 7.083 33.496 1.00 70.06 166 GLU A C 1
ATOM 1375 O O . GLU A 1 166 ? 8.976 6.013 34.022 1.00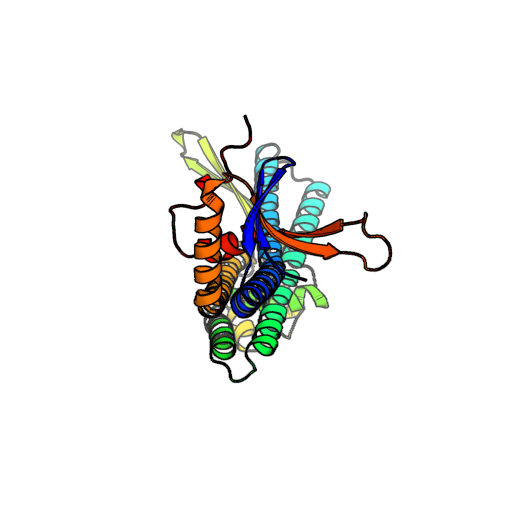 70.06 166 GLU A O 1
ATOM 1380 N N . THR A 1 167 ? 8.428 7.844 32.834 1.00 67.38 167 THR A N 1
ATOM 1381 C CA . THR A 1 167 ? 7.022 7.494 32.627 1.00 67.38 167 THR A CA 1
ATOM 1382 C C . THR A 1 167 ? 6.779 7.334 31.137 1.00 67.38 167 THR A C 1
ATOM 1384 O O . THR A 1 167 ? 6.947 8.279 30.370 1.00 67.38 167 THR A O 1
ATOM 1387 N N . GLN A 1 168 ? 6.361 6.143 30.720 1.00 73.00 168 GLN A N 1
ATOM 1388 C CA . GLN A 1 168 ? 5.848 5.928 29.378 1.00 73.00 168 GLN A CA 1
ATOM 1389 C C . GLN A 1 168 ? 4.366 6.225 29.365 1.00 73.00 168 GLN A C 1
ATOM 1391 O O . GLN A 1 168 ? 3.577 5.637 30.102 1.00 73.00 168 GLN A O 1
ATOM 1396 N N . HIS A 1 169 ? 3.991 7.118 28.473 1.00 72.69 169 HIS A N 1
ATOM 1397 C CA . HIS A 1 169 ? 2.604 7.404 28.198 1.00 72.69 169 HIS A CA 1
ATOM 1398 C C . HIS A 1 169 ? 2.175 6.612 26.961 1.00 72.69 169 HIS A C 1
ATOM 1400 O O . HIS A 1 169 ? 2.980 6.370 26.059 1.00 72.69 169 HIS A O 1
ATOM 1406 N N . SER A 1 170 ? 0.916 6.182 26.919 1.00 75.69 170 SER A N 1
ATOM 1407 C CA . SER A 1 170 ? 0.331 5.567 25.728 1.00 75.69 170 SER A CA 1
ATOM 1408 C C . SER A 1 170 ? -1.093 6.060 25.513 1.00 75.69 170 SER A C 1
ATOM 1410 O O . SER A 1 170 ? -1.845 6.230 26.472 1.00 75.69 170 SER A O 1
ATOM 1412 N N . LEU A 1 171 ? -1.448 6.308 24.251 1.00 83.81 171 LEU A N 1
ATOM 1413 C CA . LEU A 1 171 ? -2.819 6.558 23.821 1.00 83.81 171 LEU A CA 1
ATOM 1414 C C . LEU A 1 171 ? -3.297 5.330 23.051 1.00 83.81 171 LEU A C 1
ATOM 1416 O O . LEU A 1 171 ? -2.688 4.940 22.054 1.00 83.81 171 LEU A O 1
ATOM 1420 N N . LYS A 1 172 ? -4.389 4.736 23.518 1.00 87.00 172 LYS A N 1
ATOM 1421 C CA . LYS A 1 172 ? -5.003 3.554 22.926 1.00 87.00 172 LYS A CA 1
ATOM 1422 C C . LYS A 1 172 ? -6.401 3.869 22.432 1.00 87.00 172 LYS A C 1
ATOM 1424 O O . LYS A 1 172 ? -7.120 4.678 23.014 1.00 87.00 172 LYS A O 1
ATOM 1429 N N . VAL A 1 173 ? -6.769 3.202 21.349 1.00 88.81 173 VAL A N 1
ATOM 1430 C CA . VAL A 1 173 ? -8.023 3.414 20.631 1.00 88.81 173 VAL A CA 1
ATOM 1431 C C . VAL A 1 173 ? -8.837 2.138 20.714 1.00 88.81 173 VAL A C 1
ATOM 1433 O O . VAL A 1 173 ? -8.332 1.077 20.343 1.00 88.81 173 VAL A O 1
ATOM 1436 N N . PHE A 1 174 ? -10.082 2.239 21.171 1.00 90.88 174 PHE A N 1
ATOM 1437 C CA . PHE A 1 174 ? -10.946 1.086 21.391 1.00 90.88 174 PHE A CA 1
ATOM 1438 C C . PHE A 1 174 ? -12.286 1.205 20.671 1.00 90.88 174 PHE A C 1
ATOM 1440 O O . PHE A 1 174 ? -12.811 2.303 20.479 1.00 90.88 174 PHE A O 1
ATOM 1447 N N . PHE A 1 175 ? -12.882 0.056 20.357 1.00 88.06 175 PHE A N 1
ATOM 1448 C CA . PHE A 1 175 ? -14.327 -0.058 20.158 1.00 88.06 175 PHE A CA 1
ATOM 1449 C C . PHE A 1 175 ? -14.991 -0.771 21.310 1.00 88.06 175 PHE A C 1
ATOM 1451 O O . PHE A 1 175 ? -14.407 -1.671 21.913 1.00 88.06 175 PHE A O 1
ATOM 1458 N N . ASN A 1 176 ? -16.262 -0.437 21.492 1.00 87.50 176 ASN A N 1
ATOM 1459 C CA . ASN A 1 176 ? -17.172 -1.252 22.257 1.00 87.50 176 ASN A CA 1
ATOM 1460 C C . ASN A 1 176 ? -17.666 -2.444 21.409 1.00 87.50 176 ASN A C 1
ATOM 1462 O O . ASN A 1 176 ? -18.175 -2.284 20.298 1.00 87.50 176 ASN A O 1
ATOM 1466 N N . LYS A 1 177 ? -17.499 -3.653 21.944 1.00 90.25 177 LYS A N 1
ATOM 1467 C CA . LYS A 1 177 ? -17.909 -4.920 21.325 1.00 90.25 177 LYS A CA 1
ATOM 1468 C C . LYS A 1 177 ? -19.416 -4.998 21.076 1.00 90.25 177 LYS A C 1
ATOM 1470 O O . LYS A 1 177 ? -19.816 -5.471 20.015 1.00 90.25 177 LYS A O 1
ATOM 1475 N N . GLU A 1 178 ? -20.237 -4.582 22.041 1.00 87.56 178 GLU A N 1
ATOM 1476 C CA . GLU A 1 178 ? -21.701 -4.623 21.919 1.00 87.56 178 GLU A CA 1
ATOM 1477 C C . GLU A 1 178 ? -22.159 -3.679 20.812 1.00 87.56 178 GLU A C 1
ATOM 1479 O O . GLU A 1 178 ? -22.898 -4.091 19.926 1.00 87.56 178 GLU A O 1
ATOM 1484 N N . GLU A 1 179 ? -21.604 -2.466 20.764 1.00 86.12 179 GLU A N 1
ATOM 1485 C CA . GLU A 1 179 ? -21.900 -1.503 19.703 1.00 86.12 179 GLU A CA 1
ATOM 1486 C C . GLU A 1 179 ? -21.612 -2.073 18.303 1.00 86.12 179 GLU A C 1
ATOM 1488 O O . GLU A 1 179 ? -22.437 -1.938 17.398 1.00 86.12 179 GLU A O 1
ATOM 1493 N N . LEU A 1 180 ? -20.472 -2.750 18.121 1.00 88.31 180 LEU A N 1
ATOM 1494 C CA . LEU A 1 180 ? -20.117 -3.380 16.845 1.00 88.31 180 LEU A CA 1
ATOM 1495 C C . LEU A 1 180 ? -21.090 -4.498 16.445 1.00 88.31 180 LEU A C 1
ATOM 1497 O O . LEU A 1 180 ? -21.407 -4.637 15.261 1.00 88.31 180 LEU A O 1
ATOM 1501 N N . LEU A 1 181 ? -21.525 -5.315 17.407 1.00 90.75 181 LEU A N 1
ATOM 1502 C CA . LEU A 1 181 ? -22.431 -6.440 17.166 1.00 90.75 181 LEU A CA 1
ATOM 1503 C C . LEU A 1 181 ? -23.883 -5.992 16.956 1.00 90.75 181 LEU A C 1
ATOM 1505 O O . LEU A 1 181 ? -24.595 -6.632 16.183 1.00 90.75 181 LEU A O 1
ATOM 1509 N N . ASP A 1 182 ? -24.299 -4.901 17.595 1.00 90.25 182 ASP A N 1
ATOM 1510 C CA . ASP A 1 182 ? -25.661 -4.370 17.509 1.00 90.25 182 ASP A CA 1
ATOM 1511 C C . ASP A 1 182 ? -25.873 -3.521 16.252 1.00 90.25 182 ASP A C 1
ATOM 1513 O O . ASP A 1 182 ? -26.946 -3.547 15.649 1.00 90.25 182 ASP A O 1
ATOM 1517 N N . ARG A 1 183 ? -24.855 -2.758 15.832 1.00 88.81 183 ARG A N 1
ATOM 1518 C CA . ARG A 1 183 ? -24.970 -1.809 14.709 1.00 88.81 183 ARG A CA 1
ATOM 1519 C C . ARG A 1 183 ? -24.629 -2.401 13.344 1.00 88.81 183 ARG A C 1
ATOM 1521 O O . ARG A 1 183 ? -24.865 -1.742 12.330 1.00 88.81 183 ARG A O 1
ATOM 1528 N N . TYR A 1 184 ? -24.060 -3.605 13.285 1.00 91.62 184 TYR A N 1
ATOM 1529 C CA . TYR A 1 184 ? -23.711 -4.259 12.023 1.00 91.62 184 TYR A CA 1
ATOM 1530 C C . TYR A 1 184 ? -23.790 -5.777 12.127 1.00 91.62 184 TYR A C 1
ATOM 1532 O O . TYR A 1 184 ? -23.177 -6.404 12.985 1.00 91.62 184 TYR A O 1
ATOM 1540 N N . ASP A 1 185 ? -24.521 -6.380 11.198 1.00 89.94 185 ASP A N 1
ATOM 1541 C CA . ASP A 1 185 ? -24.821 -7.813 11.166 1.00 89.94 185 ASP A CA 1
ATOM 1542 C C . ASP A 1 185 ? -23.960 -8.588 10.150 1.00 89.94 185 ASP A C 1
ATOM 1544 O O . ASP A 1 185 ? -23.857 -9.816 10.188 1.00 89.94 185 ASP A O 1
ATOM 1548 N N . SER A 1 186 ? -23.277 -7.872 9.255 1.00 93.38 186 SER A N 1
ATOM 1549 C CA . SER A 1 186 ? -22.615 -8.438 8.075 1.00 93.38 186 SER A CA 1
ATOM 1550 C C . SER A 1 186 ? -21.131 -8.792 8.300 1.00 93.38 186 SER A C 1
ATOM 1552 O O . SER A 1 186 ? -20.340 -8.932 7.352 1.00 93.38 186 SER A O 1
ATOM 1554 N N . TRP A 1 187 ? -20.756 -9.024 9.564 1.00 93.50 187 TRP A N 1
ATOM 1555 C CA . TRP A 1 187 ? -19.451 -9.556 9.982 1.00 93.50 187 TRP A CA 1
ATOM 1556 C C . TRP A 1 187 ? -19.180 -10.957 9.413 1.00 93.50 187 TRP A C 1
ATOM 1558 O O . TRP A 1 187 ? -18.054 -11.268 9.024 1.00 93.50 187 TRP A O 1
ATOM 1568 N N . GLY A 1 188 ? -20.227 -11.778 9.286 1.00 93.56 188 GLY A N 1
ATOM 1569 C CA . GLY A 1 188 ? -20.136 -13.184 8.894 1.00 93.56 188 GLY A CA 1
ATOM 1570 C C . GLY A 1 188 ? -19.932 -14.116 10.092 1.00 93.56 188 GLY A C 1
ATOM 1571 O O . GLY A 1 188 ? -19.359 -13.734 11.107 1.00 93.56 188 GLY A O 1
ATOM 1572 N N . LYS A 1 189 ? -20.398 -15.367 9.963 1.00 93.62 189 LYS A N 1
ATOM 1573 C CA . LYS A 1 189 ? -20.557 -16.309 11.089 1.00 93.62 189 LYS A CA 1
ATOM 1574 C C . LYS A 1 189 ? -19.303 -16.462 11.954 1.00 93.62 189 LYS A C 1
ATOM 1576 O O . LYS A 1 189 ? -19.392 -16.317 13.168 1.00 93.62 189 LYS A O 1
ATOM 1581 N N . GLN A 1 190 ? -18.154 -16.741 11.335 1.00 93.62 190 GLN A N 1
ATOM 1582 C CA . GLN A 1 190 ? -16.905 -16.960 12.068 1.00 93.62 190 GLN A CA 1
ATOM 1583 C C . GLN A 1 190 ? -16.458 -15.697 12.810 1.00 93.62 190 GLN A C 1
ATOM 1585 O O . GLN A 1 190 ? -16.199 -15.752 14.007 1.00 93.62 190 GLN A O 1
ATOM 1590 N N . LEU A 1 191 ? -16.438 -14.547 12.130 1.00 94.88 191 LEU A N 1
ATOM 1591 C CA . LEU A 1 191 ? -15.988 -13.297 12.735 1.00 94.88 191 LEU A CA 1
ATOM 1592 C C . LEU A 1 191 ? -16.930 -12.830 13.853 1.00 94.88 191 LEU A C 1
ATOM 1594 O O . LEU A 1 191 ? -16.459 -12.359 14.880 1.00 94.88 191 LEU A O 1
ATOM 1598 N N . THR A 1 192 ? -18.245 -13.027 13.716 1.00 95.25 192 THR A N 1
ATOM 1599 C CA . THR A 1 192 ? -19.200 -12.773 14.806 1.00 95.25 192 THR A CA 1
ATOM 1600 C C . THR A 1 192 ? -18.886 -13.620 16.043 1.00 95.25 192 THR A C 1
ATOM 1602 O O . THR A 1 192 ? -18.950 -13.113 17.161 1.00 95.25 192 THR A O 1
ATOM 1605 N N . LEU A 1 193 ? -18.549 -14.905 15.868 1.00 94.50 193 LEU A N 1
ATOM 1606 C CA . LEU A 1 193 ? -18.157 -15.775 16.983 1.00 94.50 193 LEU A CA 1
ATOM 1607 C C . LEU A 1 193 ? -16.830 -15.340 17.608 1.00 94.50 193 LEU A C 1
ATOM 1609 O O . LEU A 1 193 ? -16.699 -15.399 18.828 1.00 94.50 193 LEU A O 1
ATOM 1613 N N . ASP A 1 194 ? -15.873 -14.902 16.793 1.00 94.50 194 ASP A N 1
ATOM 1614 C CA . ASP A 1 194 ? -14.580 -14.414 17.267 1.00 94.50 194 ASP A CA 1
ATOM 1615 C C . ASP A 1 194 ? -14.747 -13.113 18.073 1.00 94.50 194 ASP A C 1
ATOM 1617 O O . ASP A 1 194 ? -14.275 -13.041 19.205 1.00 94.50 194 ASP A O 1
ATOM 1621 N N . ILE A 1 195 ? -15.507 -12.132 17.561 1.00 94.06 195 ILE A N 1
ATOM 1622 C CA . ILE A 1 195 ? -15.791 -10.858 18.251 1.00 94.06 195 ILE A CA 1
ATOM 1623 C C . ILE A 1 195 ? -16.463 -11.105 19.607 1.00 94.06 195 ILE A C 1
ATOM 1625 O O . ILE A 1 195 ? -16.077 -10.503 20.605 1.00 94.06 195 ILE A O 1
ATOM 1629 N N . LYS A 1 196 ? -17.427 -12.035 19.683 1.00 94.00 196 LYS A N 1
ATOM 1630 C CA . LYS A 1 196 ? -18.120 -12.374 20.941 1.00 94.00 196 LYS A CA 1
ATOM 1631 C C . LYS A 1 196 ? -17.189 -12.903 22.038 1.00 94.00 196 LYS A C 1
ATOM 1633 O O . LYS A 1 196 ? -17.533 -12.783 23.211 1.00 94.00 196 LYS A O 1
ATOM 1638 N N . LYS A 1 197 ? -16.039 -13.486 21.677 1.00 94.19 197 LYS A N 1
ATOM 1639 C CA . LYS A 1 197 ? -15.039 -14.006 22.627 1.00 94.19 197 LYS A CA 1
ATOM 1640 C C . LYS A 1 197 ? -14.074 -12.934 23.137 1.00 94.19 197 LYS A C 1
ATOM 1642 O O . LYS A 1 197 ? -13.321 -13.212 24.067 1.00 94.19 197 LYS A O 1
ATOM 1647 N N . LEU A 1 198 ? -14.060 -11.748 22.530 1.00 92.50 198 LEU A N 1
ATOM 1648 C CA . LEU A 1 198 ? -13.185 -10.657 22.945 1.00 92.50 198 LEU A CA 1
ATOM 1649 C C . LEU A 1 198 ? -13.703 -9.955 24.205 1.00 92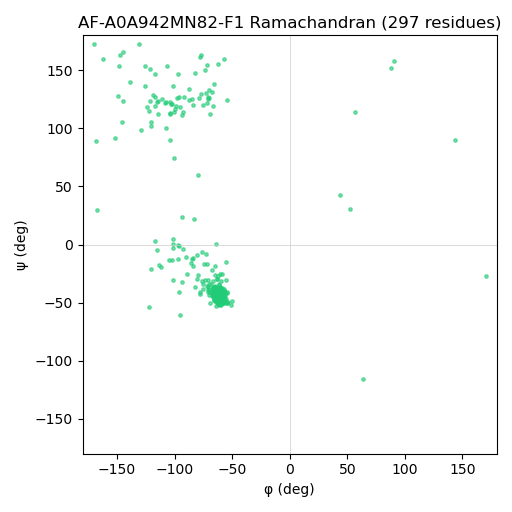.50 198 LEU A C 1
ATOM 1651 O O . LEU A 1 198 ? -14.879 -10.056 24.580 1.00 92.50 198 LEU A O 1
ATOM 1655 N N . SER A 1 199 ? -12.806 -9.200 24.838 1.00 91.12 199 SER A N 1
ATOM 1656 C CA . SER A 1 199 ? -13.162 -8.214 25.857 1.00 91.12 199 SER A CA 1
ATOM 1657 C C . SER A 1 199 ? -14.144 -7.178 25.311 1.00 91.12 199 SER A C 1
ATOM 1659 O O . SER A 1 199 ? -14.250 -6.971 24.102 1.00 91.12 199 SER A O 1
ATOM 1661 N N . ASP A 1 200 ? -14.860 -6.508 26.212 1.00 88.62 200 ASP A N 1
ATOM 1662 C CA . ASP A 1 200 ? -15.854 -5.498 25.829 1.00 88.62 200 ASP A CA 1
ATOM 1663 C C . ASP A 1 200 ? -15.224 -4.305 25.107 1.00 88.62 200 ASP A C 1
ATOM 1665 O O . ASP A 1 200 ? -15.849 -3.732 24.220 1.00 88.62 200 ASP A O 1
ATOM 1669 N N . ASN A 1 201 ? -13.967 -3.988 25.431 1.00 89.50 201 ASN A N 1
ATOM 1670 C CA . ASN A 1 201 ? -13.159 -3.014 24.710 1.00 89.50 201 ASN A CA 1
ATOM 1671 C C . ASN A 1 201 ? -12.158 -3.738 23.802 1.00 89.50 201 ASN A C 1
ATOM 1673 O O . ASN A 1 201 ? -11.326 -4.513 24.283 1.00 89.50 201 ASN A O 1
ATOM 1677 N N . ILE A 1 202 ? -12.231 -3.471 22.499 1.00 91.81 202 ILE A N 1
ATOM 1678 C CA . ILE A 1 202 ? -11.348 -4.039 21.473 1.00 91.81 202 ILE A CA 1
ATOM 1679 C C . ILE A 1 202 ? -10.339 -2.969 21.057 1.00 91.81 202 ILE A C 1
ATOM 1681 O O . ILE A 1 202 ? -10.733 -1.975 20.451 1.00 91.81 202 ILE A O 1
ATOM 1685 N N . GLU A 1 203 ? -9.055 -3.156 21.381 1.00 92.56 203 GLU A N 1
ATOM 1686 C CA . GLU A 1 203 ? -7.977 -2.235 20.98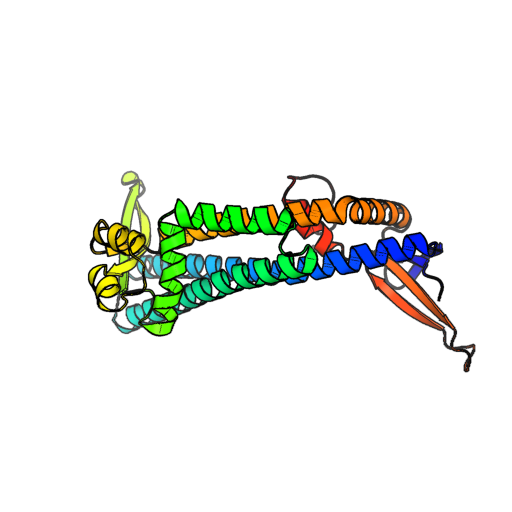7 1.00 92.56 203 GLU A CA 1
ATOM 1687 C C . GLU A 1 203 ? -7.717 -2.331 19.474 1.00 92.56 203 GLU A C 1
ATOM 1689 O O . GLU A 1 203 ? -7.454 -3.406 18.950 1.00 92.56 203 GLU A O 1
ATOM 1694 N N . ILE A 1 204 ? -7.765 -1.216 18.746 1.00 91.75 204 ILE A N 1
ATOM 1695 C CA . ILE A 1 204 ? -7.711 -1.217 17.271 1.00 91.75 204 ILE A CA 1
ATOM 1696 C C . ILE A 1 204 ? -6.319 -1.046 16.709 1.00 91.75 204 ILE A C 1
ATOM 1698 O O . ILE A 1 204 ? -5.993 -1.605 15.662 1.00 91.75 204 ILE A O 1
ATOM 1702 N N . THR A 1 205 ? -5.481 -0.306 17.418 1.00 90.94 205 THR A N 1
ATOM 1703 C CA . THR A 1 205 ? -4.088 -0.052 17.052 1.00 90.94 205 THR A CA 1
ATOM 1704 C C . THR A 1 205 ? -3.323 -1.351 16.825 1.00 90.94 205 THR A C 1
ATOM 1706 O O . THR A 1 205 ? -2.604 -1.470 15.835 1.00 90.94 205 THR A O 1
ATOM 1709 N N . VAL A 1 206 ? -3.545 -2.375 17.658 1.00 93.38 206 VAL A N 1
ATOM 1710 C CA . VAL A 1 206 ? -2.913 -3.695 17.481 1.00 93.38 206 VAL A CA 1
ATOM 1711 C C . VAL A 1 206 ? -3.335 -4.377 16.177 1.00 93.38 206 VAL A C 1
ATOM 1713 O O . VAL A 1 206 ? -2.496 -4.967 15.496 1.00 93.38 206 VAL A O 1
ATOM 1716 N N . HIS A 1 207 ? -4.604 -4.246 15.784 1.00 95.62 207 HIS A N 1
ATOM 1717 C CA . HIS A 1 207 ? -5.130 -4.847 14.560 1.00 95.62 207 HIS A CA 1
ATOM 1718 C C . HIS A 1 207 ? -4.679 -4.085 13.309 1.00 95.62 207 HIS A C 1
ATOM 1720 O O . HIS A 1 207 ? -4.308 -4.715 12.322 1.00 95.62 207 HIS A O 1
ATOM 1726 N N . ILE A 1 208 ? -4.620 -2.749 13.362 1.00 96.12 208 ILE A N 1
ATOM 1727 C CA . ILE A 1 208 ? -4.061 -1.915 12.285 1.00 96.12 208 ILE A CA 1
ATOM 1728 C C . ILE A 1 208 ? -2.582 -2.248 12.060 1.00 96.12 208 ILE A C 1
ATOM 1730 O O . ILE A 1 208 ? -2.177 -2.498 10.926 1.00 96.12 208 ILE A O 1
ATOM 1734 N N . ASN A 1 209 ? -1.786 -2.325 13.132 1.00 95.81 209 ASN A N 1
ATOM 1735 C CA . ASN A 1 209 ? -0.365 -2.671 13.052 1.00 95.81 209 ASN A CA 1
ATOM 1736 C C . ASN A 1 209 ? -0.157 -4.081 12.480 1.00 95.81 209 ASN A C 1
ATOM 1738 O O . ASN A 1 209 ? 0.771 -4.314 11.707 1.00 95.81 209 ASN A O 1
ATOM 1742 N N . CYS A 1 210 ? -1.020 -5.029 12.850 1.00 96.88 210 CYS A N 1
ATOM 1743 C CA . CYS A 1 210 ? -1.003 -6.381 12.300 1.00 96.88 210 CYS A CA 1
ATOM 1744 C C . CYS A 1 210 ? -1.310 -6.379 10.794 1.00 96.88 210 CYS A C 1
ATOM 1746 O O . CYS A 1 210 ? -0.551 -6.943 10.009 1.00 96.88 210 CYS A O 1
ATOM 1748 N N . VAL A 1 211 ? -2.355 -5.664 10.370 1.00 97.38 211 VAL A N 1
ATOM 1749 C CA . VAL A 1 211 ? -2.723 -5.560 8.952 1.00 97.38 211 VAL A CA 1
ATOM 1750 C C . VAL A 1 211 ? -1.671 -4.846 8.118 1.00 97.38 211 VAL A C 1
ATOM 1752 O O . VAL A 1 211 ? -1.411 -5.282 6.999 1.00 97.38 211 VAL A O 1
ATOM 1755 N N . MET A 1 212 ? -1.007 -3.819 8.652 1.00 97.75 212 MET A N 1
ATOM 1756 C CA . MET A 1 212 ? 0.096 -3.163 7.949 1.00 97.75 212 MET A CA 1
ATOM 1757 C C . MET A 1 212 ? 1.201 -4.166 7.577 1.00 97.75 212 MET A C 1
ATOM 1759 O O . MET A 1 212 ? 1.639 -4.182 6.429 1.00 97.75 212 MET A O 1
ATOM 1763 N N . LYS A 1 213 ? 1.565 -5.085 8.484 1.00 96.75 213 LYS A N 1
ATOM 1764 C CA . LYS A 1 213 ? 2.542 -6.154 8.195 1.00 96.75 213 LYS A CA 1
ATOM 1765 C C . LYS A 1 213 ? 2.076 -7.079 7.069 1.00 96.75 213 LYS A C 1
ATOM 1767 O O . LYS A 1 213 ? 2.864 -7.450 6.205 1.00 96.75 213 LYS A O 1
ATOM 1772 N N . PHE A 1 214 ? 0.792 -7.434 7.032 1.00 96.81 214 PHE A N 1
ATOM 1773 C CA . PHE A 1 214 ? 0.248 -8.246 5.939 1.00 96.81 214 PHE A CA 1
ATOM 1774 C C . PHE A 1 214 ? 0.259 -7.510 4.599 1.00 96.81 214 PHE A C 1
ATOM 1776 O O . PHE A 1 214 ? 0.561 -8.112 3.570 1.00 96.81 214 PHE A O 1
ATOM 1783 N N . ILE A 1 215 ? -0.008 -6.203 4.599 1.00 96.81 215 ILE A N 1
ATOM 1784 C CA . ILE A 1 215 ? 0.092 -5.372 3.395 1.00 96.81 215 ILE A CA 1
ATOM 1785 C C . ILE A 1 215 ? 1.540 -5.320 2.889 1.00 96.81 215 ILE A C 1
ATOM 1787 O O . ILE A 1 215 ? 1.764 -5.407 1.682 1.00 96.81 215 ILE A O 1
ATOM 1791 N N . GLU A 1 216 ? 2.526 -5.227 3.785 1.00 95.69 216 GLU A N 1
ATOM 1792 C CA . GLU A 1 216 ? 3.952 -5.290 3.430 1.00 95.69 216 GLU A CA 1
ATOM 1793 C C . GLU A 1 216 ? 4.331 -6.631 2.792 1.00 95.69 216 GLU A C 1
ATOM 1795 O O . GLU A 1 216 ? 5.044 -6.644 1.784 1.00 95.69 216 GLU A O 1
ATOM 1800 N N . ILE A 1 217 ? 3.820 -7.748 3.323 1.00 95.25 217 ILE A N 1
ATOM 1801 C CA . ILE A 1 217 ? 4.040 -9.087 2.755 1.00 95.25 217 ILE A CA 1
ATOM 1802 C C . ILE A 1 217 ? 3.424 -9.187 1.354 1.00 95.25 217 ILE A C 1
ATOM 1804 O O . ILE A 1 217 ? 4.125 -9.538 0.405 1.00 95.25 217 ILE A O 1
ATOM 1808 N N . ILE A 1 218 ? 2.151 -8.801 1.198 1.00 95.69 218 ILE A N 1
ATOM 1809 C CA . ILE A 1 218 ? 1.460 -8.804 -0.103 1.00 95.69 218 ILE A CA 1
ATOM 1810 C C . ILE A 1 218 ? 2.229 -7.950 -1.114 1.00 95.69 218 ILE A C 1
ATOM 1812 O O . ILE A 1 218 ? 2.478 -8.381 -2.240 1.00 95.69 218 ILE A O 1
ATOM 1816 N N . ASN A 1 219 ? 2.647 -6.744 -0.723 1.00 94.62 219 ASN A N 1
ATOM 1817 C CA . ASN A 1 219 ? 3.387 -5.867 -1.621 1.00 94.62 219 ASN A CA 1
ATOM 1818 C C . ASN A 1 219 ? 4.765 -6.434 -1.991 1.00 94.62 219 ASN A C 1
ATOM 1820 O O . ASN A 1 219 ? 5.199 -6.293 -3.132 1.00 94.62 219 ASN A O 1
ATOM 1824 N N . SER A 1 220 ? 5.447 -7.097 -1.057 1.00 91.94 220 SER A N 1
ATOM 1825 C CA . SER A 1 220 ? 6.738 -7.746 -1.324 1.00 91.94 220 SER A CA 1
ATOM 1826 C C . SER A 1 220 ? 6.599 -8.867 -2.353 1.00 91.94 220 SER A C 1
ATOM 1828 O O . SER A 1 220 ? 7.387 -8.935 -3.293 1.00 91.94 220 SER A O 1
ATOM 1830 N N . GLN A 1 221 ? 5.541 -9.670 -2.255 1.00 91.75 221 GLN A N 1
ATOM 1831 C CA . GLN A 1 221 ? 5.233 -10.704 -3.241 1.00 91.75 221 GLN A CA 1
ATOM 1832 C C . GLN A 1 221 ? 4.900 -10.119 -4.626 1.00 91.75 221 GLN A C 1
ATOM 1834 O O . GLN A 1 221 ? 5.351 -10.632 -5.650 1.00 91.75 221 GLN A O 1
ATOM 1839 N N . ILE A 1 222 ? 4.148 -9.011 -4.684 1.00 92.19 222 ILE A N 1
ATOM 1840 C CA . ILE A 1 222 ? 3.883 -8.296 -5.946 1.00 92.19 222 ILE A CA 1
ATOM 1841 C C . ILE A 1 222 ? 5.199 -7.826 -6.577 1.00 92.19 222 ILE A C 1
ATOM 1843 O O . ILE A 1 222 ? 5.402 -7.995 -7.780 1.00 92.19 222 ILE A O 1
ATOM 1847 N N . LYS A 1 223 ? 6.107 -7.264 -5.772 1.00 90.38 223 LYS A N 1
ATOM 1848 C CA . LYS A 1 223 ? 7.431 -6.831 -6.232 1.00 90.38 223 LYS A CA 1
ATOM 1849 C C . LYS A 1 223 ? 8.263 -7.980 -6.777 1.00 90.38 223 LYS A C 1
ATOM 1851 O O . LYS A 1 223 ? 8.889 -7.808 -7.816 1.00 90.38 223 LYS A O 1
ATOM 1856 N N . GLU A 1 224 ? 8.268 -9.127 -6.107 1.00 88.56 224 GLU A N 1
ATOM 1857 C CA . GLU A 1 224 ? 9.020 -10.308 -6.542 1.00 88.56 224 GLU A CA 1
ATOM 1858 C C . GLU A 1 224 ? 8.532 -10.829 -7.901 1.00 88.56 224 GLU A C 1
ATOM 1860 O O . GLU A 1 224 ? 9.341 -11.111 -8.790 1.00 88.56 224 GLU A O 1
ATOM 1865 N N . ASN A 1 225 ? 7.212 -10.869 -8.102 1.00 88.75 225 ASN A N 1
ATOM 1866 C CA . ASN A 1 225 ? 6.616 -11.244 -9.383 1.00 88.75 225 ASN A CA 1
ATOM 1867 C C . ASN A 1 225 ? 7.042 -10.280 -10.499 1.00 88.75 225 ASN A C 1
ATOM 1869 O O . ASN A 1 225 ? 7.569 -10.712 -11.524 1.00 88.75 225 ASN A O 1
ATOM 1873 N N . VAL A 1 226 ? 6.920 -8.970 -10.263 1.00 88.81 226 VAL A N 1
ATOM 1874 C CA . VAL A 1 226 ? 7.339 -7.949 -11.236 1.00 88.81 226 VAL A CA 1
ATOM 1875 C C . VAL A 1 226 ? 8.842 -8.007 -11.508 1.00 88.81 226 VAL A C 1
ATOM 1877 O O . VAL A 1 226 ? 9.265 -7.898 -12.656 1.00 88.81 226 VAL A O 1
ATOM 1880 N N . PHE A 1 227 ? 9.668 -8.199 -10.480 1.00 87.50 227 PHE A N 1
ATOM 1881 C CA . PHE A 1 227 ? 11.112 -8.335 -10.645 1.00 87.50 227 PHE A CA 1
ATOM 1882 C C . PHE A 1 227 ? 11.463 -9.543 -11.516 1.00 87.50 227 PHE A C 1
ATOM 1884 O O . PHE A 1 227 ? 12.311 -9.440 -12.403 1.00 87.50 227 PHE A O 1
ATOM 1891 N N . THR A 1 228 ? 10.780 -10.669 -11.307 1.00 87.50 228 THR A N 1
ATOM 1892 C CA . THR A 1 228 ? 10.957 -11.879 -12.117 1.00 87.50 228 THR A CA 1
ATOM 1893 C C . THR A 1 228 ? 10.617 -11.617 -13.582 1.00 87.50 228 THR A C 1
ATOM 1895 O O . THR A 1 228 ? 11.416 -11.947 -14.461 1.00 87.50 228 THR A O 1
ATOM 1898 N N . ASP A 1 229 ? 9.493 -10.947 -13.844 1.00 87.56 229 ASP A N 1
ATOM 1899 C CA . ASP A 1 229 ? 9.048 -10.613 -15.201 1.00 87.56 229 ASP A CA 1
ATOM 1900 C C . ASP A 1 229 ? 9.976 -9.600 -15.897 1.00 87.56 229 ASP A C 1
ATOM 1902 O O . ASP A 1 229 ? 10.166 -9.649 -17.114 1.00 87.56 229 ASP A O 1
ATOM 1906 N N . LEU A 1 230 ? 10.594 -8.693 -15.132 1.00 89.06 230 LEU A N 1
ATOM 1907 C CA . LEU A 1 230 ? 11.457 -7.629 -15.654 1.00 89.06 230 LEU A CA 1
ATOM 1908 C C . LEU A 1 230 ? 12.945 -7.942 -15.620 1.00 89.06 230 LEU A C 1
ATOM 1910 O O . LEU A 1 230 ? 13.730 -7.129 -16.104 1.00 89.06 230 LEU A O 1
ATOM 1914 N N . LYS A 1 231 ? 13.353 -9.113 -15.127 1.00 87.38 231 LYS A N 1
ATOM 1915 C CA . LYS A 1 231 ? 14.764 -9.463 -14.923 1.00 87.38 231 LYS A CA 1
ATOM 1916 C C . LYS A 1 231 ? 15.632 -9.210 -16.158 1.00 87.38 231 LYS A C 1
ATOM 1918 O O . LYS A 1 231 ? 16.659 -8.548 -16.056 1.00 87.38 231 LYS A O 1
ATOM 1923 N N . ILE A 1 232 ? 15.197 -9.680 -17.330 1.00 88.12 232 ILE A N 1
ATOM 1924 C CA . ILE A 1 232 ? 15.932 -9.496 -18.595 1.00 88.12 232 ILE A CA 1
ATOM 1925 C C . ILE A 1 232 ? 16.017 -8.009 -18.964 1.00 88.12 232 ILE A C 1
ATOM 1927 O O . ILE A 1 232 ? 17.089 -7.522 -19.321 1.00 88.12 232 ILE A O 1
ATOM 1931 N N . GLY A 1 233 ? 14.905 -7.278 -18.846 1.00 90.00 233 GLY A N 1
ATOM 1932 C CA . GLY A 1 233 ? 14.847 -5.845 -19.138 1.00 90.00 233 GLY A CA 1
ATOM 1933 C C . GLY A 1 233 ? 15.728 -5.018 -18.200 1.00 90.00 233 GLY A C 1
ATOM 1934 O O . GLY A 1 233 ? 16.449 -4.139 -18.659 1.00 90.00 233 GLY A O 1
ATOM 1935 N N . ILE A 1 234 ? 15.739 -5.341 -16.905 1.00 88.88 234 ILE A N 1
ATOM 1936 C CA . ILE A 1 234 ? 16.589 -4.691 -15.900 1.00 88.88 234 ILE A CA 1
ATOM 1937 C C . ILE A 1 234 ? 18.064 -4.981 -16.175 1.00 88.88 234 ILE A C 1
ATOM 1939 O O . ILE A 1 234 ? 18.862 -4.047 -16.184 1.00 88.88 234 ILE A O 1
ATOM 1943 N N . SER A 1 235 ? 18.439 -6.234 -16.460 1.00 89.25 235 SER A N 1
ATOM 1944 C CA . SER A 1 235 ? 19.820 -6.570 -16.835 1.00 89.25 235 SER A CA 1
ATOM 1945 C C . SER A 1 235 ? 20.260 -5.840 -18.104 1.00 89.25 235 SER A C 1
ATOM 1947 O O . SER A 1 235 ? 21.399 -5.383 -18.200 1.00 89.25 235 SER A O 1
ATOM 1949 N N . PHE A 1 236 ? 19.352 -5.684 -19.068 1.00 91.38 236 PHE A N 1
ATOM 1950 C CA . PHE A 1 236 ? 19.627 -4.918 -20.274 1.00 91.38 236 PHE A CA 1
ATOM 1951 C C . PHE A 1 236 ? 19.818 -3.424 -19.977 1.00 91.38 236 PHE A C 1
ATOM 1953 O O . PHE A 1 236 ? 20.796 -2.843 -20.443 1.00 91.38 236 PHE A O 1
ATOM 1960 N N . ILE A 1 237 ? 18.959 -2.825 -19.146 1.00 91.75 237 ILE A N 1
ATOM 1961 C CA . ILE A 1 237 ? 19.117 -1.442 -18.679 1.00 91.75 237 ILE A CA 1
ATOM 1962 C C . ILE A 1 237 ? 20.463 -1.258 -17.973 1.00 91.75 237 ILE A C 1
ATOM 1964 O O . ILE A 1 237 ? 21.200 -0.342 -18.315 1.00 91.75 237 ILE A O 1
ATOM 1968 N N . GLN A 1 238 ? 20.817 -2.141 -17.036 1.00 90.12 238 GLN A N 1
ATOM 1969 C CA . GLN A 1 238 ? 22.080 -2.070 -16.294 1.00 90.12 238 GLN A CA 1
ATOM 1970 C C . GLN A 1 238 ? 23.30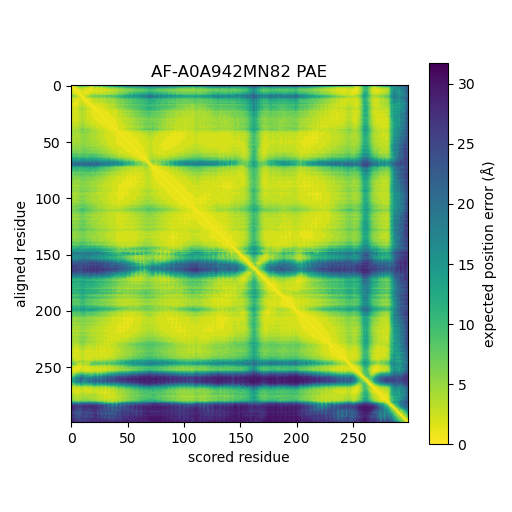0 -2.082 -17.216 1.00 90.12 238 GLN A C 1
ATOM 1972 O O . GLN A 1 238 ? 24.240 -1.324 -16.990 1.00 90.12 238 GLN A O 1
ATOM 1977 N N . ARG A 1 239 ? 23.272 -2.893 -18.280 1.00 91.75 239 ARG A N 1
ATOM 1978 C CA . ARG A 1 239 ? 24.327 -2.892 -19.299 1.00 91.75 239 ARG A CA 1
ATOM 1979 C C . ARG A 1 239 ? 24.439 -1.536 -20.000 1.00 91.75 239 ARG A C 1
ATOM 1981 O O . ARG A 1 239 ? 25.542 -1.026 -20.129 1.00 91.75 239 ARG A O 1
ATOM 1988 N N . LEU A 1 240 ? 23.317 -0.941 -20.413 1.00 92.12 240 LEU A N 1
ATOM 1989 C CA . LEU A 1 240 ? 23.331 0.381 -21.053 1.00 92.12 240 LEU A CA 1
ATOM 1990 C C . LEU A 1 240 ? 23.814 1.480 -20.097 1.00 92.12 240 LEU A C 1
ATOM 1992 O O . LEU A 1 240 ? 24.518 2.387 -20.524 1.00 92.12 240 LEU A O 1
ATOM 1996 N N . LEU A 1 241 ? 23.479 1.386 -18.807 1.00 90.88 241 LEU A N 1
ATOM 1997 C CA . LEU A 1 241 ? 23.969 2.324 -17.796 1.00 90.88 241 LEU A CA 1
ATOM 1998 C C . LEU A 1 241 ? 25.498 2.265 -17.672 1.00 90.88 241 LEU A C 1
ATOM 2000 O O . LEU A 1 241 ? 26.133 3.314 -17.662 1.00 90.88 241 LEU A O 1
ATOM 2004 N N . GLN A 1 242 ? 26.099 1.071 -17.683 1.00 90.44 242 GLN A N 1
ATOM 2005 C CA . GLN A 1 242 ? 27.563 0.921 -17.661 1.00 90.44 242 GLN A CA 1
ATOM 2006 C C . GLN A 1 242 ? 28.241 1.589 -18.864 1.00 90.44 242 GLN A C 1
ATOM 2008 O O . GLN A 1 242 ? 29.297 2.196 -18.723 1.00 90.44 242 GLN A O 1
ATOM 2013 N N . GLU A 1 243 ? 27.624 1.532 -20.048 1.00 91.56 243 GLU A N 1
ATOM 2014 C CA . GLU A 1 243 ? 28.141 2.214 -21.243 1.00 91.56 243 GLU A CA 1
ATOM 2015 C C . GLU A 1 243 ? 28.133 3.750 -21.096 1.00 91.56 243 GLU A C 1
ATOM 2017 O O . GLU A 1 243 ? 28.938 4.436 -21.726 1.00 91.56 243 GLU A O 1
ATOM 2022 N N . THR A 1 244 ? 27.248 4.300 -20.256 1.00 89.56 244 THR A N 1
ATOM 2023 C CA . THR A 1 244 ? 27.114 5.752 -20.033 1.00 89.56 244 THR A CA 1
ATOM 2024 C C . THR A 1 244 ? 28.060 6.311 -18.968 1.00 89.56 244 THR A C 1
ATOM 2026 O O . THR A 1 244 ? 28.297 7.520 -18.948 1.00 89.56 244 THR A O 1
ATOM 2029 N N . GLU A 1 245 ? 28.659 5.455 -18.130 1.00 86.31 245 GLU A N 1
ATOM 2030 C CA . GLU A 1 245 ? 29.508 5.861 -16.995 1.00 86.31 245 GLU A CA 1
ATOM 2031 C C . GLU A 1 245 ? 30.723 6.704 -17.418 1.00 86.31 245 GLU A C 1
ATOM 2033 O O . GLU A 1 245 ? 31.197 7.537 -16.648 1.00 86.31 245 GLU A O 1
ATOM 2038 N N . VAL A 1 246 ? 31.184 6.553 -18.665 1.00 85.88 246 VAL A N 1
ATOM 2039 C CA . VAL A 1 246 ? 32.328 7.289 -19.234 1.00 85.88 246 VAL A CA 1
ATOM 2040 C C . VAL A 1 246 ? 32.168 8.812 -19.128 1.00 85.88 246 VAL A C 1
ATOM 2042 O O . VAL A 1 246 ? 33.164 9.522 -19.002 1.00 85.88 246 VAL A O 1
ATOM 2045 N N . PHE A 1 247 ? 30.935 9.322 -19.171 1.00 82.69 247 PHE A N 1
ATOM 2046 C CA . PHE A 1 247 ? 30.658 10.761 -19.220 1.00 82.69 247 PHE A CA 1
ATOM 2047 C C . PHE A 1 247 ? 30.242 11.369 -17.874 1.00 82.69 247 PHE A C 1
ATOM 2049 O O . PHE A 1 247 ? 30.051 12.582 -17.814 1.00 82.69 247 PHE A O 1
ATOM 2056 N N . ASN A 1 248 ? 30.106 10.558 -16.812 1.00 80.12 248 ASN A N 1
ATOM 2057 C CA . ASN A 1 248 ? 29.634 10.978 -15.483 1.00 80.12 248 ASN A CA 1
ATOM 2058 C C . ASN A 1 248 ? 28.408 11.922 -15.534 1.00 80.12 248 ASN A C 1
ATOM 2060 O O . ASN A 1 248 ? 28.368 12.948 -14.855 1.00 80.12 248 ASN A O 1
ATOM 2064 N N . GLY A 1 249 ? 27.444 11.607 -16.403 1.00 85.25 249 GLY A N 1
ATOM 2065 C CA . GLY A 1 249 ? 26.239 12.401 -16.643 1.00 85.25 249 GLY A CA 1
ATOM 2066 C C . GLY A 1 249 ? 24.973 11.549 -16.607 1.00 85.25 249 GLY A C 1
ATOM 2067 O O . GLY A 1 249 ? 25.042 10.321 -16.557 1.00 85.25 249 GLY A O 1
ATOM 2068 N N . ASP A 1 250 ? 23.813 12.201 -16.664 1.00 90.12 250 ASP A N 1
ATOM 2069 C CA . ASP A 1 250 ? 22.516 11.539 -16.568 1.00 90.12 250 ASP A CA 1
ATOM 2070 C C . ASP A 1 250 ? 22.212 10.730 -17.845 1.00 90.12 250 ASP A C 1
ATOM 2072 O O . ASP A 1 250 ? 22.168 11.295 -18.947 1.00 90.12 250 ASP A O 1
ATOM 2076 N N . PRO A 1 251 ? 21.983 9.410 -17.739 1.00 93.31 251 PRO A N 1
ATOM 2077 C CA . PRO A 1 251 ? 21.749 8.549 -18.890 1.00 93.31 251 PRO A CA 1
ATOM 2078 C C . PRO A 1 251 ? 20.387 8.836 -19.533 1.00 93.31 251 PRO A C 1
ATOM 2080 O O . PRO A 1 251 ? 19.349 8.902 -18.865 1.00 93.31 251 PRO A O 1
ATOM 2083 N N . CYS A 1 252 ? 20.372 8.958 -20.859 1.00 93.69 252 CYS A N 1
ATOM 2084 C CA . CYS A 1 252 ? 19.164 9.216 -21.638 1.00 93.69 252 CYS A CA 1
ATOM 2085 C C . CYS A 1 252 ? 19.211 8.562 -23.022 1.00 93.69 252 CYS A C 1
ATOM 2087 O O . CYS A 1 252 ? 20.263 8.173 -23.532 1.00 93.69 252 CYS A O 1
ATOM 2089 N N . ILE A 1 253 ? 18.041 8.453 -23.647 1.00 94.56 253 ILE A N 1
ATOM 2090 C CA . ILE A 1 253 ? 17.902 8.138 -25.064 1.00 94.56 253 ILE A CA 1
ATOM 2091 C C . ILE A 1 253 ? 17.569 9.419 -25.817 1.00 94.56 253 ILE A C 1
ATOM 2093 O O . ILE A 1 253 ? 16.546 10.056 -25.562 1.00 94.56 253 ILE A O 1
ATOM 2097 N N . ALA A 1 254 ? 18.430 9.779 -26.765 1.00 92.38 254 ALA A N 1
ATOM 2098 C CA . ALA A 1 254 ? 18.229 10.904 -27.658 1.00 92.38 254 ALA A CA 1
ATOM 2099 C C . ALA A 1 254 ? 17.622 10.432 -28.982 1.00 92.38 254 ALA A C 1
ATOM 2101 O O . ALA A 1 254 ? 18.137 9.542 -29.660 1.00 92.38 254 ALA A O 1
ATOM 2102 N N . CYS A 1 255 ? 16.516 11.058 -29.363 1.00 87.88 255 CYS A N 1
ATOM 2103 C CA . CYS A 1 255 ? 15.767 10.763 -30.571 1.00 87.88 255 CYS A CA 1
ATOM 2104 C C . CYS A 1 255 ? 15.707 12.016 -31.442 1.00 87.88 255 CYS A C 1
ATOM 2106 O O . CYS A 1 255 ? 14.918 12.928 -31.185 1.00 87.88 255 CYS A O 1
ATOM 2108 N N . VAL A 1 256 ? 16.536 12.051 -32.485 1.00 79.19 256 VAL A N 1
ATOM 2109 C CA . VAL A 1 256 ? 16.613 13.190 -33.406 1.00 79.19 256 VAL A CA 1
ATOM 2110 C C . VAL A 1 256 ? 15.539 13.064 -34.491 1.00 79.19 256 VAL A C 1
ATOM 2112 O O . VAL A 1 256 ? 15.448 12.039 -35.181 1.00 79.19 256 VAL A O 1
ATOM 2115 N N . LYS A 1 257 ? 14.712 14.105 -34.636 1.00 70.56 257 LYS A N 1
ATOM 2116 C CA . LYS A 1 257 ? 13.866 14.342 -35.813 1.00 70.56 257 LYS A CA 1
ATOM 2117 C C . LYS A 1 257 ? 14.435 15.523 -36.592 1.00 70.56 257 LYS A C 1
ATOM 2119 O O . LYS A 1 257 ? 14.539 16.621 -36.052 1.00 70.56 257 LYS A O 1
ATOM 2124 N N . THR A 1 258 ? 14.768 15.289 -37.852 1.00 58.72 258 THR A N 1
ATOM 2125 C CA . THR A 1 258 ? 14.948 16.344 -38.852 1.00 58.72 258 THR A CA 1
ATOM 2126 C C . THR A 1 258 ? 13.573 16.692 -39.415 1.00 58.72 258 THR A C 1
ATOM 2128 O O . THR A 1 258 ? 12.889 15.797 -39.919 1.00 58.72 258 THR A O 1
ATOM 2131 N N . ASP A 1 259 ? 13.138 17.946 -39.271 1.00 56.25 259 ASP A N 1
ATOM 2132 C CA . ASP A 1 259 ? 11.927 18.427 -39.940 1.00 56.25 259 ASP A CA 1
ATOM 2133 C C . ASP A 1 259 ? 12.200 18.537 -41.445 1.00 56.25 259 ASP A C 1
ATOM 2135 O O . ASP A 1 259 ? 13.160 19.172 -41.870 1.00 56.25 259 ASP A O 1
ATOM 2139 N N . ASN A 1 260 ? 11.360 17.897 -42.263 1.00 56.12 260 ASN A N 1
ATOM 2140 C CA . ASN A 1 260 ? 11.538 17.857 -43.721 1.00 56.12 260 ASN A CA 1
ATOM 2141 C C . ASN A 1 260 ? 11.213 19.198 -44.415 1.00 56.12 260 ASN A C 1
ATOM 2143 O O . ASN A 1 260 ? 11.431 19.315 -45.617 1.00 56.12 260 ASN A O 1
ATOM 2147 N N . GLU A 1 261 ? 10.664 20.179 -43.693 1.00 56.38 261 GLU A N 1
ATOM 2148 C CA . GLU A 1 261 ? 10.234 21.479 -44.237 1.00 56.38 261 GLU A CA 1
ATOM 2149 C C . GLU A 1 261 ? 11.189 22.635 -43.886 1.00 56.38 261 GLU A C 1
ATOM 2151 O O . GLU A 1 261 ? 11.100 23.698 -44.495 1.00 56.38 261 GLU A O 1
ATOM 2156 N N . ASP A 1 262 ? 12.112 22.440 -42.938 1.00 51.78 262 ASP A N 1
ATOM 2157 C CA . ASP A 1 262 ? 13.034 23.479 -42.468 1.00 51.78 262 ASP A CA 1
ATOM 2158 C C . ASP A 1 262 ? 14.336 22.810 -41.977 1.00 51.78 262 ASP A C 1
ATOM 2160 O O . ASP A 1 262 ? 14.445 22.401 -40.819 1.00 51.78 262 ASP A O 1
ATOM 2164 N N . GLU A 1 263 ? 15.330 22.660 -42.868 1.00 52.75 263 GLU A N 1
ATOM 2165 C CA . GLU A 1 263 ? 16.605 21.950 -42.607 1.00 52.75 263 GLU A CA 1
ATOM 2166 C C . GLU A 1 263 ? 17.377 22.487 -41.380 1.00 52.75 263 GLU A C 1
ATOM 2168 O O . GLU A 1 263 ? 18.253 21.808 -40.845 1.00 52.75 263 GLU A O 1
ATOM 2173 N N . ASN A 1 264 ? 17.023 23.679 -40.885 1.00 53.50 264 ASN A N 1
ATOM 2174 C CA . ASN A 1 264 ? 17.652 24.329 -39.735 1.00 53.50 264 ASN A CA 1
ATOM 2175 C C . ASN A 1 264 ? 16.984 24.044 -38.376 1.00 53.50 264 ASN A C 1
ATOM 2177 O O . ASN A 1 264 ? 17.508 24.484 -37.349 1.00 53.50 264 ASN A O 1
ATOM 2181 N N . LYS A 1 265 ? 15.861 23.312 -38.311 1.00 54.78 265 LYS A N 1
ATOM 2182 C CA . LYS A 1 265 ? 15.227 22.924 -37.036 1.00 54.78 265 LYS A CA 1
ATOM 2183 C C . LYS A 1 265 ? 15.416 21.441 -36.749 1.00 54.78 265 LYS A C 1
ATOM 2185 O O . LYS A 1 265 ? 14.704 20.573 -37.245 1.00 54.78 265 LYS A O 1
ATOM 2190 N N . THR A 1 266 ? 16.380 21.155 -35.878 1.00 64.50 266 THR A N 1
ATOM 2191 C CA . THR A 1 266 ? 16.580 19.815 -35.320 1.00 64.50 266 THR A CA 1
ATOM 2192 C C . THR A 1 266 ? 15.834 19.701 -33.995 1.00 64.50 266 THR A C 1
ATOM 2194 O O . THR A 1 266 ? 16.218 20.321 -33.006 1.00 64.50 266 THR A O 1
ATOM 2197 N N . ASN A 1 267 ? 14.779 18.887 -33.960 1.00 74.19 267 ASN A N 1
ATOM 2198 C CA . ASN A 1 267 ? 14.046 18.594 -32.732 1.00 74.19 267 ASN A CA 1
ATOM 2199 C C . ASN A 1 267 ? 14.621 17.328 -32.080 1.00 74.19 267 ASN A C 1
ATOM 2201 O O . ASN A 1 267 ? 14.507 16.224 -32.623 1.00 74.19 267 ASN A O 1
ATOM 2205 N N . VAL A 1 268 ? 15.232 17.481 -30.901 1.00 81.81 268 VAL A N 1
ATOM 2206 C CA . VAL A 1 268 ? 15.758 16.365 -30.100 1.00 81.81 268 VAL A CA 1
ATOM 2207 C C . VAL A 1 268 ? 14.762 16.033 -28.995 1.00 81.81 268 VAL A C 1
ATOM 2209 O O . VAL A 1 268 ? 14.505 16.847 -28.112 1.00 81.81 268 VAL A O 1
ATOM 2212 N N . LYS A 1 269 ? 14.201 14.821 -29.027 1.00 88.88 269 LYS A N 1
ATOM 2213 C CA . LYS A 1 269 ? 13.423 14.280 -27.907 1.00 88.88 269 LYS A CA 1
ATOM 2214 C C . LYS A 1 269 ? 14.356 13.485 -27.001 1.00 88.88 269 LYS A C 1
ATOM 2216 O O . LYS A 1 269 ? 15.027 12.576 -27.484 1.00 88.88 269 LYS A O 1
ATOM 2221 N N . LEU A 1 270 ? 14.352 13.800 -25.710 1.00 90.25 270 LEU A N 1
ATOM 2222 C CA . LEU A 1 270 ? 15.061 13.033 -24.690 1.00 90.25 270 LEU A CA 1
ATOM 2223 C C . LEU A 1 270 ? 14.082 12.138 -23.933 1.00 90.25 270 LEU A C 1
ATOM 2225 O O . LEU A 1 270 ? 12.984 12.563 -23.572 1.00 90.25 270 LEU A O 1
ATOM 2229 N N . GLU A 1 271 ? 14.489 10.899 -23.702 1.00 92.06 271 GLU A N 1
ATOM 2230 C CA . GLU A 1 271 ? 13.794 9.936 -22.855 1.00 92.06 271 GLU A CA 1
ATOM 2231 C C . GLU A 1 271 ? 14.760 9.476 -21.759 1.00 92.06 271 GLU A C 1
ATOM 2233 O O . GLU A 1 271 ? 15.804 8.892 -22.043 1.00 92.06 271 GLU A O 1
ATOM 2238 N N . TRP A 1 272 ? 14.445 9.800 -20.506 1.00 92.62 272 TRP A N 1
ATOM 2239 C CA . TRP A 1 272 ? 15.313 9.528 -19.360 1.00 92.62 272 TRP A CA 1
ATOM 2240 C C . TRP A 1 272 ? 15.154 8.098 -18.858 1.00 92.62 272 TRP A C 1
ATOM 2242 O O . TRP A 1 272 ? 14.055 7.539 -18.879 1.00 92.62 272 TRP A O 1
ATOM 2252 N N . PHE A 1 273 ? 16.242 7.522 -18.349 1.00 91.75 273 PHE A N 1
ATOM 2253 C CA . PHE A 1 273 ? 16.169 6.234 -17.671 1.00 91.75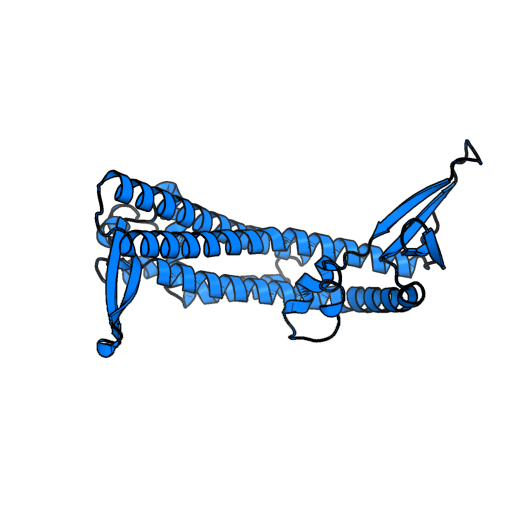 273 PHE A CA 1
ATOM 2254 C C . PHE A 1 273 ? 15.374 6.379 -16.359 1.00 91.75 273 PHE A C 1
ATOM 2256 O O . PHE A 1 273 ? 15.676 7.266 -15.560 1.00 91.75 273 PHE A O 1
ATOM 2263 N N . PRO A 1 274 ? 14.383 5.509 -16.082 1.00 88.56 274 PRO A N 1
ATOM 2264 C CA . PRO A 1 274 ? 13.555 5.591 -14.881 1.00 88.56 274 PRO A CA 1
ATOM 2265 C C . PRO A 1 274 ? 14.288 5.000 -13.662 1.00 88.56 274 PRO A C 1
ATOM 2267 O O . PRO A 1 274 ? 13.834 4.026 -13.058 1.00 88.56 274 PRO A O 1
ATOM 2270 N N . LEU A 1 275 ? 15.445 5.568 -13.304 1.00 85.69 275 LEU A N 1
ATOM 2271 C CA . LEU A 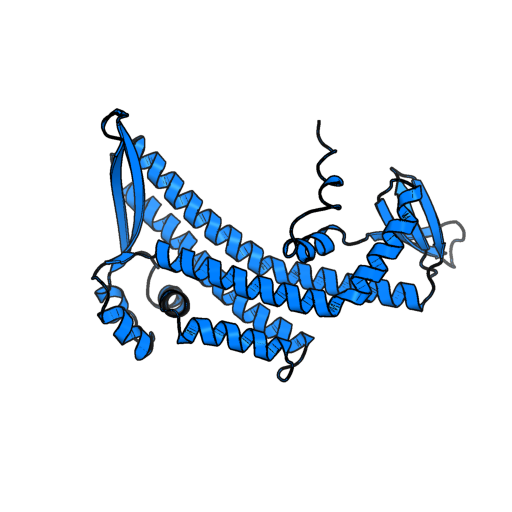1 275 ? 16.350 5.034 -12.275 1.00 85.69 275 LEU A CA 1
ATOM 2272 C C . LEU A 1 275 ? 15.651 4.844 -10.923 1.00 85.69 275 LEU A C 1
ATOM 2274 O O . LEU A 1 275 ? 15.773 3.787 -10.307 1.00 85.69 275 LEU A O 1
ATOM 2278 N N . HIS A 1 276 ? 14.822 5.808 -10.519 1.00 84.25 276 HIS A N 1
ATOM 2279 C CA . HIS A 1 276 ? 14.041 5.722 -9.285 1.00 84.25 276 HIS A CA 1
ATOM 2280 C C . HIS A 1 276 ? 13.124 4.483 -9.239 1.00 84.25 276 HIS A C 1
ATOM 2282 O O . HIS A 1 276 ? 12.996 3.829 -8.205 1.00 84.25 276 HIS A O 1
ATOM 2288 N N . HIS A 1 277 ? 12.519 4.098 -10.368 1.00 88.06 277 HIS A N 1
ATOM 2289 C CA . HIS A 1 277 ? 11.632 2.931 -10.427 1.00 88.06 277 HIS A CA 1
ATOM 2290 C C . HIS A 1 277 ? 12.406 1.613 -10.287 1.00 88.06 277 HIS A C 1
ATOM 2292 O O . HIS A 1 277 ? 11.892 0.647 -9.721 1.00 88.06 277 HIS A O 1
ATOM 2298 N N . ILE A 1 278 ? 13.660 1.580 -10.746 1.00 83.56 278 ILE A N 1
ATOM 2299 C CA . ILE A 1 278 ? 14.558 0.432 -10.567 1.00 83.56 278 ILE A CA 1
ATOM 2300 C C . ILE A 1 278 ? 14.921 0.277 -9.083 1.00 83.56 278 ILE A C 1
ATOM 2302 O O . ILE A 1 278 ? 14.886 -0.829 -8.542 1.00 83.56 278 ILE A O 1
ATOM 2306 N N . GLU A 1 279 ? 15.204 1.377 -8.385 1.00 81.75 279 GLU A N 1
ATOM 2307 C CA . GLU A 1 279 ? 15.476 1.350 -6.943 1.00 81.75 279 GLU A CA 1
ATOM 2308 C C . GLU A 1 279 ? 14.283 0.851 -6.120 1.00 81.75 279 GLU A C 1
ATOM 2310 O O . GLU A 1 279 ? 14.463 0.105 -5.154 1.00 81.75 279 GLU A O 1
ATOM 2315 N N . MET A 1 280 ? 13.057 1.216 -6.514 1.00 81.62 280 MET A N 1
ATOM 2316 C CA . MET A 1 280 ? 11.831 0.755 -5.852 1.00 81.62 280 MET A CA 1
ATOM 2317 C C . MET A 1 280 ? 11.676 -0.776 -5.866 1.00 81.62 280 MET A C 1
ATOM 2319 O O . MET A 1 280 ? 11.103 -1.329 -4.917 1.00 81.62 280 MET A O 1
ATOM 2323 N N . LEU A 1 281 ? 12.192 -1.449 -6.904 1.00 77.69 281 LEU A N 1
ATOM 2324 C CA . LEU A 1 281 ? 12.235 -2.914 -7.012 1.00 77.69 281 LEU A CA 1
ATOM 2325 C C . LEU A 1 281 ? 13.366 -3.526 -6.174 1.00 77.69 281 LEU A C 1
ATOM 2327 O O . LEU A 1 281 ? 13.157 -4.531 -5.500 1.00 77.69 281 LEU A O 1
ATOM 2331 N N . ASN A 1 282 ? 14.548 -2.904 -6.166 1.00 68.25 282 ASN A N 1
ATOM 2332 C CA . ASN A 1 282 ? 15.749 -3.473 -5.543 1.00 68.25 282 ASN A CA 1
ATOM 2333 C C . ASN A 1 282 ? 15.738 -3.488 -4.003 1.00 68.25 282 ASN A C 1
ATOM 2335 O O . ASN A 1 282 ? 16.505 -4.242 -3.411 1.00 68.25 282 ASN A O 1
ATOM 2339 N N . ARG A 1 283 ? 14.863 -2.728 -3.324 1.00 57.09 283 ARG A N 1
ATOM 2340 C CA . ARG A 1 283 ? 14.778 -2.699 -1.841 1.00 57.09 283 ARG A CA 1
ATOM 2341 C C . ARG A 1 283 ? 14.365 -4.030 -1.171 1.00 57.09 283 ARG A C 1
ATOM 2343 O O . ARG A 1 283 ? 14.283 -4.068 0.051 1.00 57.09 283 ARG A O 1
ATOM 2350 N N . VAL A 1 284 ? 14.121 -5.101 -1.933 1.00 46.03 284 VAL A N 1
ATOM 2351 C CA . VAL A 1 284 ? 13.898 -6.475 -1.427 1.00 46.03 284 VAL A CA 1
ATOM 2352 C C . VAL A 1 284 ? 15.221 -7.221 -1.166 1.00 46.03 284 VAL A C 1
ATOM 2354 O O . VAL A 1 284 ? 15.255 -8.157 -0.374 1.00 46.03 284 VAL A O 1
ATOM 2357 N N . TYR A 1 285 ? 16.336 -6.763 -1.745 1.00 34.03 285 TYR A N 1
ATOM 2358 C CA . TYR A 1 285 ? 17.672 -7.307 -1.502 1.00 34.03 285 TYR A CA 1
ATOM 2359 C C . TYR A 1 285 ? 18.521 -6.239 -0.806 1.00 34.03 285 TYR A C 1
ATOM 2361 O O . TYR A 1 285 ? 18.816 -5.187 -1.371 1.00 34.03 285 TYR A O 1
ATOM 2369 N N . THR A 1 286 ? 18.882 -6.464 0.453 1.00 32.78 286 THR A N 1
ATOM 2370 C CA . THR A 1 286 ? 19.722 -5.551 1.232 1.00 32.78 286 THR A CA 1
ATOM 2371 C C . THR A 1 286 ? 21.042 -5.246 0.511 1.00 32.78 286 THR A C 1
ATOM 2373 O O . THR A 1 286 ? 21.813 -6.146 0.205 1.00 32.78 286 THR A O 1
ATOM 2376 N N . THR A 1 287 ? 21.285 -3.946 0.312 1.00 39.34 287 THR A N 1
ATOM 2377 C CA . THR A 1 287 ? 22.582 -3.245 0.299 1.00 39.34 287 THR A CA 1
ATOM 2378 C C . THR A 1 287 ? 23.667 -3.720 -0.685 1.00 39.34 287 THR A C 1
ATOM 2380 O O . THR A 1 287 ? 24.280 -4.760 -0.481 1.00 39.34 287 THR A O 1
ATOM 2383 N N . HIS A 1 288 ? 23.998 -2.843 -1.647 1.00 34.69 288 HIS A N 1
ATOM 2384 C CA . HIS A 1 288 ? 25.345 -2.427 -2.122 1.00 34.69 288 HIS A CA 1
ATOM 2385 C C . HIS A 1 288 ? 25.362 -2.185 -3.645 1.00 34.69 288 HIS A C 1
ATOM 2387 O O . HIS A 1 288 ? 25.652 -3.095 -4.414 1.00 34.69 288 HIS A O 1
ATOM 2393 N N . LYS A 1 289 ? 25.073 -0.941 -4.069 1.00 37.06 289 LYS A N 1
ATOM 2394 C CA . LYS A 1 289 ? 25.905 -0.145 -5.011 1.00 37.06 289 LYS A CA 1
ATOM 2395 C C . LYS A 1 289 ? 25.240 1.144 -5.503 1.00 37.06 289 LYS A C 1
ATOM 2397 O O . LYS A 1 289 ? 25.961 2.087 -5.792 1.00 37.06 289 LYS A O 1
ATOM 2402 N N . TYR A 1 290 ? 23.911 1.223 -5.552 1.00 37.19 290 TYR A N 1
ATOM 2403 C CA . TYR A 1 290 ? 23.236 2.392 -6.145 1.00 37.19 290 TYR A CA 1
ATOM 2404 C C . TYR A 1 290 ? 22.784 3.459 -5.135 1.00 37.19 290 TYR A C 1
ATOM 2406 O O . TYR A 1 290 ? 22.545 4.594 -5.524 1.00 37.19 290 TYR A O 1
ATOM 2414 N N . THR A 1 291 ? 22.793 3.169 -3.828 1.00 35.84 291 THR A N 1
ATOM 2415 C CA . THR A 1 291 ? 22.490 4.168 -2.784 1.00 35.84 291 THR A CA 1
ATOM 2416 C C . THR A 1 291 ? 23.516 5.307 -2.704 1.00 35.84 291 THR A C 1
ATOM 2418 O O . THR A 1 291 ? 23.205 6.359 -2.157 1.00 35.84 291 THR A O 1
ATOM 2421 N N . ASN A 1 292 ? 24.720 5.130 -3.262 1.00 33.28 292 ASN A N 1
ATOM 2422 C CA . ASN A 1 292 ? 25.768 6.156 -3.230 1.00 33.28 292 ASN A CA 1
ATOM 2423 C C . ASN A 1 292 ? 25.592 7.254 -4.293 1.00 33.28 292 ASN A C 1
ATOM 2425 O O . ASN A 1 292 ? 26.290 8.254 -4.216 1.00 33.28 292 ASN A O 1
ATOM 2429 N N . PHE A 1 293 ? 24.665 7.117 -5.249 1.00 39.47 293 PHE A N 1
ATOM 2430 C CA . PHE A 1 293 ? 24.457 8.140 -6.286 1.00 39.47 293 PHE A CA 1
ATOM 2431 C C . PHE A 1 293 ? 23.515 9.283 -5.872 1.00 39.47 293 PHE A C 1
ATOM 2433 O O . PHE A 1 293 ? 23.480 10.302 -6.549 1.00 39.47 293 PHE A O 1
ATOM 2440 N N . PHE A 1 294 ? 22.776 9.158 -4.762 1.00 36.56 294 PHE A N 1
ATOM 2441 C CA . PHE A 1 294 ? 21.729 10.127 -4.391 1.00 36.56 294 PHE A CA 1
ATOM 2442 C C . PHE A 1 294 ? 21.961 10.883 -3.072 1.00 36.56 294 PHE A C 1
ATOM 2444 O O . PHE A 1 294 ? 21.103 11.667 -2.674 1.00 36.56 294 PHE A O 1
ATOM 2451 N N . LEU A 1 295 ? 23.093 10.683 -2.384 1.00 30.53 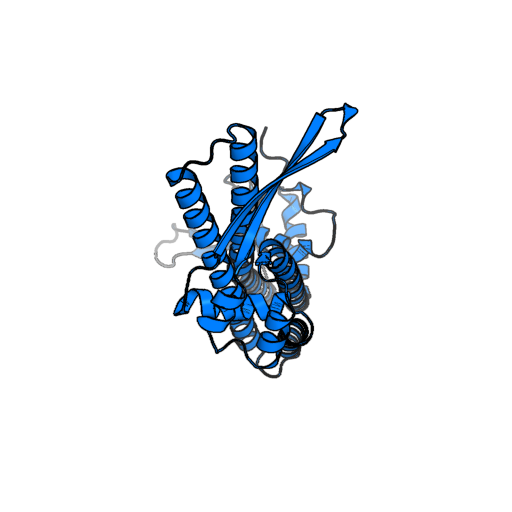295 LEU A N 1
ATOM 2452 C CA . LEU A 1 295 ? 23.398 11.384 -1.123 1.00 30.53 295 LEU A CA 1
ATOM 2453 C C . LEU A 1 295 ? 24.615 12.321 -1.179 1.00 30.53 295 LEU A C 1
ATOM 2455 O O . LEU A 1 295 ? 24.825 13.075 -0.233 1.00 30.53 295 LEU A O 1
ATOM 2459 N N . GLU A 1 296 ? 25.359 12.373 -2.283 1.00 29.75 296 GLU A N 1
ATOM 2460 C CA . GLU A 1 296 ? 26.377 13.411 -2.500 1.00 29.75 296 GLU A CA 1
ATOM 2461 C C . GLU A 1 296 ? 25.818 14.500 -3.418 1.00 29.75 296 GLU A C 1
ATOM 2463 O O . GLU A 1 296 ? 26.107 14.573 -4.607 1.00 29.75 2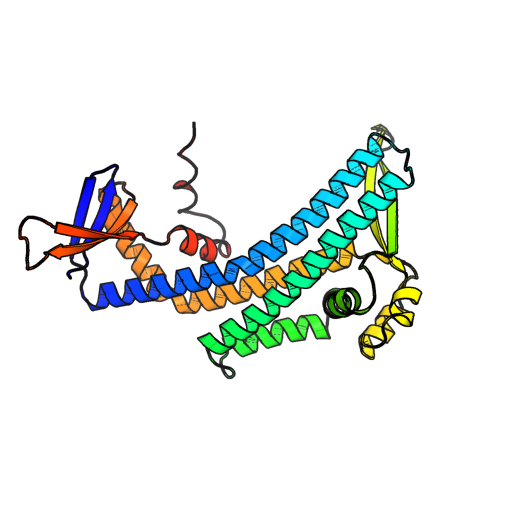96 GLU A O 1
ATOM 2468 N N . GLY A 1 297 ? 24.939 15.330 -2.857 1.00 37.44 297 GLY A N 1
ATOM 2469 C CA . GLY A 1 297 ? 24.295 16.411 -3.599 1.00 37.44 297 GLY A CA 1
ATOM 2470 C C . GLY A 1 297 ? 23.569 17.428 -2.727 1.00 37.44 297 GLY A C 1
ATOM 2471 O O . GLY A 1 297 ? 22.571 17.986 -3.164 1.00 37.44 297 GLY A O 1
ATOM 2472 N N . SER A 1 298 ? 24.028 17.646 -1.494 1.00 34.72 298 SER A N 1
ATOM 2473 C CA . SER A 1 298 ? 23.631 18.804 -0.684 1.00 34.72 298 SER A CA 1
ATOM 2474 C C . SER A 1 298 ? 24.533 18.935 0.542 1.00 34.72 298 SER A C 1
ATOM 2476 O O . SER A 1 298 ? 24.227 18.400 1.609 1.00 34.72 298 SER A O 1
ATOM 2478 N N . LEU A 1 299 ? 25.634 19.662 0.352 1.00 31.97 299 LEU A N 1
ATOM 2479 C CA . LEU A 1 299 ? 26.226 20.579 1.325 1.00 31.97 299 LEU A CA 1
ATOM 2480 C C . LEU A 1 299 ? 26.563 21.876 0.586 1.00 31.97 299 LEU A C 1
ATOM 2482 O O . LEU A 1 299 ? 27.109 21.770 -0.535 1.00 31.97 299 LEU A O 1
#

Sequence (299 aa):
MKPVLAAMCGTSLYSIRELAKEEYTTLTNAFYQLNKFAESQQLYQMVKLNYDAIQEALIKYCVQYCQNSVMDWPRIEHMFLDVNRLILNFLSIFRTFLDHSEASIKKGHGKDSNQFRQFKDVCTEFYDNDFSYRFIYKLRNYAQHCGMPVGNLEVSSKLIEPDRKETQHSLKVFFNKEELLDRYDSWGKQLTLDIKKLSDNIEITVHINCVMKFIEIINSQIKENVFTDLKIGISFIQRLLQETEVFNGDPCIACVKTDNEDENKTNVKLEWFPLHHIEMLNRVYTTHKYTNFFLEGSL

Solvent-accessible surface area (backbone atoms only — not comparable to full-atom values): 16833 Å² total; per-residue (Å²): 120,62,47,23,42,25,21,38,45,91,91,46,78,46,79,76,46,77,49,52,73,68,56,47,52,48,49,53,51,35,52,52,52,39,52,56,48,47,60,61,45,48,43,55,50,51,29,50,53,32,49,50,51,44,54,52,50,41,51,51,54,30,54,50,37,75,78,45,74,78,78,52,67,71,60,51,52,51,52,53,53,51,53,29,51,35,51,53,49,29,41,49,37,48,50,50,35,53,56,50,50,52,52,49,40,32,72,73,64,31,81,86,27,67,72,34,46,55,55,50,50,55,55,46,49,42,46,77,73,33,68,42,44,39,47,52,64,48,43,36,54,41,46,74,76,62,46,74,80,55,68,46,78,48,78,48,76,42,76,77,36,82,93,76,67,38,63,50,65,45,56,46,44,21,34,49,44,63,59,53,59,74,64,44,82,83,65,44,74,67,54,50,57,54,56,69,73,49,61,61,64,43,66,45,62,64,32,52,58,51,35,51,55,52,52,52,52,54,51,50,53,52,42,52,52,52,47,64,75,36,44,69,38,51,54,51,50,54,53,55,51,62,71,31,56,86,65,78,32,54,52,30,35,40,33,53,42,77,45,94,89,42,92,86,50,74,48,73,47,78,46,71,64,67,59,70,45,55,52,70,59,47,74,83,57,84,85,90,76,71,78,72,77,77,72,82,80,84,130

pLDDT: mean 85.92, std 14.99, range [29.75, 98.25]

Foldseek 3Di:
DWKFKWFDDPNDIGTLGTDDPVLVVLQVVLQVLLVVLVVLCVLVVQLVVLLVQLVVLFVVVQVVCVVPVDDDPVNQVVSLVSNLVSLLSNLVSLVVSLVVLLVVCCVVQNCPDPLNVVLVVLLVCCCVPPLLSLVSNVLNVCCVPFHTSFDDKDWDWDQPDVVVSDIDIGIWTWDFLVSPVVRDPPSDDVNNVVSVPDDRIDTNSVSSVVVSVSSVVSVLSVLVVSCVVSVVSVVSVVVSVVSHVVPVGFIWIWDWDQDPVDNPDIDIDIGGDPVVSVVVSCVSPDDDDPVVVPPPPDD